Protein AF-A0A3B8VU38-F1 (afdb_monomer_lite)

Sequence (241 aa):
LAQIPDTLTFTDQTLKDQLAASGASDNADLLDDVRRIIGEGWTYTDQDLRADLLDFDSQDSVDLLDDVRSFLSDGWVFTEQDLREQIGDVDPDVLANLDDGRRIFKQARTWRFLVYLPVLILMVIIAFLGGRTWPGRVAWAAAYLTISAAAIWITFGPVYSALSGEGIDRARQEAIDSIEPNHDFANTQALIIDKAIDTGAFIIDGFAAGVATNAIIVFVIGMLILSAAIVWPRLSEYLDK

Secondary structure (DSSP, 8-state):
-PPPPS-----HHHHHHHHHHTT-TTHHHHHHHHHHHHHHT----HHHHHHHHHHHT-HHHHHHHHHHHHHHHH-----HHHHHHHHHHH-HHHHHHHHHHHHHHHHHHHTHHHHHHHHHHHHHHHHHHH-SSHHHHHHHHHHHHHHHHHHHHHIIIIIHHHHHHHHHHHHHHHHHHTS-TTSTTHHHHHHHHHHHHHHHHHHHHHHHHHHHHHHHHHHHHHHHHHHHHHHHHHHHHHH--

Structure (mmCIF, N/CA/C/O backbone):
data_AF-A0A3B8VU38-F1
#
_entry.id   AF-A0A3B8VU38-F1
#
loop_
_atom_site.group_PDB
_atom_site.id
_atom_site.type_symbol
_atom_site.label_atom_id
_atom_site.label_alt_id
_atom_site.label_comp_id
_atom_site.label_asym_id
_atom_site.label_entity_id
_atom_site.label_seq_id
_atom_site.pdbx_PDB_ins_code
_atom_site.Cartn_x
_atom_site.Cartn_y
_atom_site.Cartn_z
_atom_site.occupancy
_atom_site.B_iso_or_equiv
_atom_site.auth_seq_id
_atom_site.auth_comp_id
_atom_site.auth_asym_id
_atom_site.auth_atom_id
_atom_site.pdbx_PDB_model_num
ATOM 1 N N . LEU A 1 1 ? -2.898 10.188 -80.847 1.00 40.09 1 LEU A N 1
ATOM 2 C CA . LEU A 1 1 ? -2.657 10.000 -79.400 1.00 40.09 1 LEU A CA 1
ATOM 3 C C . LEU A 1 1 ? -2.464 8.508 -79.188 1.00 40.09 1 LEU A C 1
ATOM 5 O O . LEU A 1 1 ? -3.405 7.768 -79.438 1.00 40.09 1 LEU A O 1
ATOM 9 N N . ALA A 1 2 ? -1.236 8.065 -78.914 1.00 45.38 2 ALA A N 1
ATOM 10 C CA . ALA A 1 2 ? -0.940 6.644 -78.734 1.00 45.38 2 ALA A CA 1
ATOM 11 C C . ALA A 1 2 ? -1.531 6.157 -77.399 1.00 45.38 2 ALA A C 1
ATOM 13 O O . ALA A 1 2 ? -1.417 6.856 -76.394 1.00 45.38 2 ALA A O 1
ATOM 14 N N . GLN A 1 3 ? -2.200 5.002 -77.422 1.00 49.66 3 GLN A N 1
ATOM 15 C CA . GLN A 1 3 ? -2.758 4.334 -76.244 1.00 49.66 3 GLN A CA 1
ATOM 16 C C . GLN A 1 3 ? -1.626 3.983 -75.272 1.00 49.66 3 GLN A C 1
ATOM 18 O O . GLN A 1 3 ? -0.645 3.356 -75.671 1.00 49.66 3 GLN A O 1
ATOM 23 N N . ILE A 1 4 ? -1.760 4.405 -74.015 1.00 42.22 4 ILE A N 1
ATOM 24 C CA . ILE A 1 4 ? -0.843 4.015 -72.941 1.00 42.22 4 ILE A CA 1
ATOM 25 C C . ILE A 1 4 ? -1.160 2.549 -72.595 1.00 42.22 4 ILE A C 1
ATOM 27 O O . ILE A 1 4 ? -2.331 2.255 -72.357 1.00 42.22 4 ILE A O 1
ATOM 31 N N . PRO A 1 5 ? -0.185 1.623 -72.612 1.00 47.22 5 PRO A N 1
ATOM 32 C CA . PRO A 1 5 ? -0.436 0.217 -72.303 1.00 47.22 5 PRO A CA 1
ATOM 33 C C . PRO A 1 5 ? -0.836 0.013 -70.836 1.00 47.22 5 PRO A C 1
ATOM 35 O O . PRO A 1 5 ? -0.178 0.543 -69.944 1.00 47.22 5 PRO A O 1
ATOM 38 N N . ASP A 1 6 ? -1.842 -0.831 -70.590 1.00 53.47 6 ASP A N 1
ATOM 39 C CA . ASP A 1 6 ? -2.290 -1.212 -69.236 1.00 53.47 6 ASP A CA 1
ATOM 40 C C . ASP A 1 6 ? -1.308 -2.158 -68.518 1.00 53.47 6 ASP A C 1
ATOM 42 O O . ASP A 1 6 ? -1.458 -2.472 -67.339 1.00 53.47 6 ASP A O 1
ATOM 46 N N . THR A 1 7 ? -0.290 -2.661 -69.218 1.00 36.62 7 THR A N 1
ATOM 47 C CA . THR A 1 7 ? 0.746 -3.522 -68.642 1.00 36.62 7 THR A CA 1
ATOM 48 C C . THR A 1 7 ? 2.078 -3.231 -69.314 1.00 36.62 7 THR A C 1
ATOM 50 O O . THR A 1 7 ? 2.234 -3.409 -70.521 1.00 36.62 7 THR A O 1
ATOM 53 N N . LEU A 1 8 ? 3.045 -2.779 -68.520 1.00 48.09 8 LEU A N 1
ATOM 54 C CA . LEU A 1 8 ? 4.423 -2.577 -68.950 1.00 48.09 8 LEU A CA 1
ATOM 55 C C . LEU A 1 8 ? 5.238 -3.798 -68.526 1.00 48.09 8 LEU A C 1
ATOM 57 O O . LEU A 1 8 ? 5.469 -4.020 -67.340 1.00 48.09 8 LEU A O 1
ATOM 61 N N . THR A 1 9 ? 5.644 -4.616 -69.495 1.00 52.44 9 THR A N 1
ATOM 62 C CA . THR A 1 9 ? 6.514 -5.771 -69.250 1.00 52.44 9 THR A CA 1
ATOM 63 C C . THR A 1 9 ? 7.954 -5.355 -69.512 1.00 52.44 9 THR A C 1
ATOM 65 O O . THR A 1 9 ? 8.358 -5.166 -70.658 1.00 52.44 9 THR A O 1
ATOM 68 N N . PHE A 1 10 ? 8.727 -5.181 -68.446 1.00 51.47 10 PHE A N 1
ATOM 69 C CA . PHE A 1 10 ? 10.147 -4.869 -68.545 1.00 51.47 10 PHE A CA 1
ATOM 70 C C . PHE A 1 10 ? 10.945 -6.172 -68.595 1.00 51.47 10 PHE A C 1
ATOM 72 O O . PHE A 1 10 ? 10.871 -6.987 -67.678 1.00 51.47 10 PHE A O 1
ATOM 79 N N . THR A 1 11 ? 11.684 -6.386 -69.684 1.00 67.25 11 THR A N 1
ATOM 80 C CA . THR A 1 11 ? 12.655 -7.488 -69.773 1.00 67.25 11 THR A CA 1
ATOM 81 C C . THR A 1 11 ? 14.001 -7.046 -69.201 1.00 67.25 11 THR A C 1
ATOM 83 O O . THR A 1 11 ? 14.263 -5.845 -69.119 1.00 67.25 11 THR A O 1
ATOM 86 N N . ASP A 1 12 ? 14.866 -7.996 -68.828 1.00 63.16 12 ASP A N 1
ATOM 87 C CA . ASP A 1 12 ? 16.215 -7.688 -68.325 1.00 63.16 12 ASP A CA 1
ATOM 88 C C . ASP A 1 12 ? 16.989 -6.765 -69.274 1.00 63.16 12 ASP A C 1
ATOM 90 O O . ASP A 1 12 ? 17.571 -5.765 -68.863 1.00 63.16 12 ASP A O 1
ATOM 94 N N . GLN A 1 13 ? 16.891 -7.055 -70.571 1.00 67.12 13 GLN A N 1
ATOM 95 C CA . GLN A 1 13 ? 17.505 -6.257 -71.621 1.00 67.12 13 GLN A CA 1
ATOM 96 C C . GLN A 1 13 ? 16.960 -4.822 -71.625 1.00 67.12 13 GLN A C 1
ATOM 98 O O . GLN A 1 13 ? 17.725 -3.868 -71.663 1.00 67.12 13 GLN A O 1
ATOM 103 N N . THR A 1 14 ? 15.638 -4.658 -71.500 1.00 66.31 14 THR A N 1
ATOM 104 C CA . THR A 1 14 ? 14.990 -3.337 -71.474 1.00 66.31 14 THR A CA 1
ATOM 105 C C . THR A 1 14 ? 15.417 -2.503 -70.266 1.00 66.31 14 THR A C 1
ATOM 107 O O . THR A 1 14 ? 15.573 -1.292 -70.396 1.00 66.31 14 THR A O 1
ATOM 110 N N . LEU A 1 15 ? 15.622 -3.132 -69.105 1.00 65.38 15 LEU A N 1
ATOM 111 C CA . LEU A 1 15 ? 16.099 -2.451 -67.899 1.00 65.38 15 LEU A CA 1
ATOM 112 C C . LEU A 1 15 ? 17.564 -2.034 -68.045 1.00 65.38 15 LEU A C 1
ATOM 114 O O . LEU A 1 15 ? 17.885 -0.873 -67.808 1.00 65.38 15 LEU A O 1
ATOM 118 N N . LYS A 1 16 ? 18.438 -2.938 -68.504 1.00 68.69 16 LYS A N 1
ATOM 119 C CA . LYS A 1 16 ? 19.862 -2.641 -68.734 1.00 68.69 16 LYS A CA 1
ATOM 120 C C . LYS A 1 16 ? 20.054 -1.531 -69.770 1.00 68.69 16 LYS A C 1
ATOM 122 O O . LYS A 1 16 ? 20.825 -0.602 -69.537 1.00 68.69 16 LYS A O 1
ATOM 127 N N . ASP A 1 17 ? 19.280 -1.560 -70.851 1.00 69.56 17 ASP A N 1
ATOM 128 C CA . ASP A 1 17 ? 19.309 -0.528 -71.890 1.00 69.56 17 ASP A CA 1
ATOM 129 C C . ASP A 1 17 ? 18.809 0.835 -71.363 1.00 69.56 17 ASP A C 1
ATOM 131 O O . ASP A 1 17 ? 19.355 1.880 -71.724 1.00 69.56 17 ASP A O 1
ATOM 135 N N . GLN A 1 18 ? 17.808 0.851 -70.471 1.00 67.75 18 GLN A N 1
ATOM 136 C CA . GLN A 1 18 ? 17.316 2.083 -69.840 1.00 67.75 18 GLN A CA 1
ATOM 137 C C . GLN A 1 18 ? 18.289 2.661 -68.806 1.00 67.75 18 GLN A C 1
ATOM 139 O O . GLN A 1 18 ? 18.476 3.878 -68.783 1.00 67.75 18 GLN A O 1
ATOM 144 N N . LEU A 1 19 ? 18.939 1.820 -67.995 1.00 65.56 19 LEU A N 1
ATOM 145 C CA . LEU A 1 19 ? 19.977 2.257 -67.055 1.00 65.56 19 LEU A CA 1
ATOM 146 C C . LEU A 1 19 ? 21.209 2.812 -67.783 1.00 65.56 19 LEU A C 1
ATOM 148 O O . LEU A 1 19 ? 21.772 3.830 -67.372 1.00 65.56 19 LEU A O 1
ATOM 152 N N . ALA A 1 20 ? 21.597 2.191 -68.901 1.00 68.12 20 ALA A N 1
ATOM 153 C CA . ALA A 1 20 ? 22.654 2.709 -69.764 1.00 68.12 20 ALA A CA 1
ATOM 154 C C . ALA A 1 20 ? 22.265 4.067 -70.375 1.00 68.12 20 ALA A C 1
ATOM 156 O O . ALA A 1 20 ? 23.070 4.998 -70.385 1.00 68.12 20 ALA A O 1
ATOM 157 N N . ALA A 1 21 ? 21.012 4.219 -70.819 1.00 67.69 21 ALA A N 1
ATOM 158 C CA . ALA A 1 21 ? 20.501 5.481 -71.354 1.00 67.69 21 ALA A CA 1
ATOM 159 C C . ALA A 1 21 ? 20.406 6.604 -70.300 1.00 67.69 21 ALA A C 1
ATOM 161 O O . ALA A 1 21 ? 20.505 7.777 -70.661 1.00 67.69 21 ALA A O 1
ATOM 162 N N . SER A 1 22 ? 20.249 6.275 -69.012 1.00 66.50 22 SER A N 1
ATOM 163 C CA . SER A 1 22 ? 20.237 7.246 -67.907 1.00 66.50 22 SER A CA 1
ATOM 164 C C . SER A 1 22 ? 21.624 7.554 -67.326 1.00 66.50 22 SER A C 1
ATOM 166 O O . SER A 1 22 ? 21.711 8.277 -66.336 1.00 66.50 22 SER A O 1
ATOM 168 N N . GLY A 1 23 ? 22.703 7.011 -67.907 1.00 66.38 23 GLY A N 1
ATOM 169 C CA . GLY A 1 23 ? 24.078 7.207 -67.428 1.00 66.38 23 GLY A CA 1
ATOM 170 C C . GLY A 1 23 ? 24.408 6.460 -66.131 1.00 66.38 23 GLY A C 1
ATOM 171 O O . GLY A 1 23 ? 25.386 6.791 -65.473 1.00 66.38 23 GLY A O 1
ATOM 172 N N . ALA A 1 24 ? 23.595 5.467 -65.763 1.00 64.69 24 ALA A N 1
ATOM 173 C CA . ALA A 1 24 ? 23.744 4.646 -64.563 1.00 64.69 24 ALA A CA 1
ATOM 174 C C . ALA A 1 24 ? 24.139 3.205 -64.927 1.00 64.69 24 ALA A C 1
ATOM 176 O O . ALA A 1 24 ? 23.689 2.255 -64.289 1.00 64.69 24 ALA A O 1
ATOM 177 N N . SER A 1 25 ? 24.948 3.034 -65.979 1.00 64.62 25 SER A N 1
ATOM 178 C CA . SER A 1 25 ? 25.419 1.725 -66.455 1.00 64.62 25 SER A CA 1
ATOM 179 C C . SER A 1 25 ? 26.087 0.904 -65.355 1.00 64.62 25 SER A C 1
ATOM 181 O O . SER A 1 25 ? 25.909 -0.306 -65.315 1.00 64.62 25 SER A O 1
ATOM 183 N N . ASP A 1 26 ? 26.773 1.571 -64.429 1.00 64.94 26 ASP A N 1
ATOM 184 C CA . ASP A 1 26 ? 27.494 0.942 -63.318 1.00 64.94 26 ASP A CA 1
ATOM 185 C C . ASP A 1 26 ? 26.533 0.319 -62.284 1.00 64.94 26 ASP A C 1
ATOM 187 O O . ASP A 1 26 ? 26.903 -0.572 -61.528 1.00 64.94 26 ASP A O 1
ATOM 191 N N . ASN A 1 27 ? 25.257 0.726 -62.289 1.00 60.22 27 ASN A N 1
ATOM 192 C CA . ASN A 1 27 ? 24.218 0.148 -61.435 1.00 60.22 27 ASN A CA 1
ATOM 193 C C . ASN A 1 27 ? 23.568 -1.101 -62.058 1.00 60.22 27 ASN A C 1
ATOM 195 O O . ASN A 1 27 ? 22.717 -1.724 -61.421 1.00 60.22 27 ASN A O 1
ATOM 199 N N . ALA A 1 28 ? 23.933 -1.478 -63.290 1.00 63.84 28 ALA A N 1
ATOM 200 C CA . ALA A 1 28 ? 23.488 -2.737 -63.888 1.00 63.84 28 ALA A CA 1
ATOM 201 C C . ALA A 1 28 ? 24.032 -3.947 -63.109 1.00 63.84 28 ALA A C 1
ATOM 203 O O . ALA A 1 28 ? 23.310 -4.930 -62.941 1.00 63.84 28 ALA A O 1
ATOM 204 N N . ASP A 1 29 ? 25.242 -3.826 -62.557 1.00 66.38 29 ASP A N 1
ATOM 205 C CA . ASP A 1 29 ? 25.859 -4.847 -61.707 1.00 66.38 29 ASP A CA 1
ATOM 206 C C . ASP A 1 29 ? 25.095 -4.998 -60.380 1.00 66.38 29 ASP A C 1
ATOM 208 O O . ASP A 1 29 ? 24.814 -6.112 -59.944 1.00 66.38 29 ASP A O 1
ATOM 212 N N . LEU A 1 30 ? 24.625 -3.884 -59.799 1.00 61.81 30 LEU A N 1
ATOM 213 C CA . LEU A 1 30 ? 23.756 -3.897 -58.613 1.00 61.81 30 LEU A CA 1
ATOM 214 C C . LEU A 1 30 ? 22.400 -4.563 -58.895 1.00 61.81 30 LEU A C 1
ATOM 216 O O . LEU A 1 30 ? 21.835 -5.218 -58.022 1.00 61.81 30 LEU A O 1
ATOM 220 N N . LEU A 1 31 ? 21.862 -4.410 -60.110 1.00 65.44 31 LEU A N 1
ATOM 221 C CA . LEU A 1 31 ? 20.614 -5.058 -60.520 1.00 65.44 31 LEU A CA 1
ATOM 222 C C . LEU A 1 31 ? 20.785 -6.581 -60.636 1.00 65.44 31 LEU A C 1
ATOM 224 O O . LEU A 1 31 ? 19.888 -7.335 -60.250 1.00 65.44 31 LEU A O 1
ATOM 228 N N . ASP A 1 32 ? 21.934 -7.026 -61.146 1.00 68.25 32 ASP A N 1
ATOM 229 C CA . ASP A 1 32 ? 22.290 -8.442 -61.223 1.00 68.25 32 ASP A CA 1
ATOM 230 C C . ASP A 1 32 ? 22.577 -9.022 -59.824 1.00 68.25 32 ASP A C 1
ATOM 232 O O . ASP A 1 32 ? 22.145 -10.140 -59.538 1.00 68.25 32 ASP A O 1
ATOM 236 N N . ASP A 1 33 ? 23.171 -8.249 -58.911 1.00 66.19 33 ASP A N 1
ATOM 237 C CA . ASP A 1 33 ? 23.347 -8.634 -57.505 1.00 66.19 33 ASP A CA 1
ATOM 238 C C . ASP A 1 33 ? 22.018 -8.757 -56.759 1.00 66.19 33 ASP A C 1
ATOM 240 O O . ASP A 1 33 ? 21.762 -9.772 -56.112 1.00 66.19 33 ASP A O 1
ATOM 244 N N . VAL A 1 34 ? 21.117 -7.784 -56.900 1.00 60.75 34 VAL A N 1
ATOM 245 C CA . VAL A 1 34 ? 19.770 -7.855 -56.314 1.00 60.75 34 VAL A CA 1
ATOM 246 C C . VAL A 1 34 ? 18.994 -9.039 -56.891 1.00 60.75 34 VAL A C 1
ATOM 248 O O . VAL A 1 34 ? 18.322 -9.758 -56.153 1.00 60.75 34 VAL A O 1
ATOM 251 N N . ARG A 1 35 ? 19.106 -9.304 -58.199 1.00 64.69 35 ARG A N 1
ATOM 252 C CA . ARG A 1 35 ? 18.470 -10.473 -58.823 1.00 64.69 35 ARG A CA 1
ATOM 253 C C . ARG A 1 35 ? 19.068 -11.785 -58.325 1.00 64.69 35 ARG A C 1
ATOM 255 O O . ARG A 1 35 ? 18.313 -12.735 -58.137 1.00 64.69 35 ARG A O 1
ATOM 262 N N . ARG A 1 36 ? 20.381 -11.846 -58.109 1.00 62.16 36 ARG A N 1
ATOM 263 C CA . ARG A 1 36 ? 21.062 -13.002 -57.517 1.00 62.16 36 ARG A CA 1
ATOM 264 C C . ARG A 1 36 ? 20.555 -13.255 -56.097 1.00 62.16 36 ARG A C 1
ATOM 266 O O . ARG A 1 36 ? 20.106 -14.356 -55.813 1.00 62.16 36 ARG A O 1
ATOM 273 N N . ILE A 1 37 ? 20.482 -12.215 -55.268 1.00 59.50 37 ILE A N 1
ATOM 274 C CA . ILE A 1 37 ? 19.967 -12.274 -53.888 1.00 59.50 37 ILE A CA 1
ATOM 275 C C . ILE A 1 37 ? 18.494 -12.726 -53.849 1.00 59.50 37 ILE A C 1
ATOM 277 O O . ILE A 1 37 ? 18.117 -13.572 -53.038 1.00 59.50 37 ILE A O 1
ATOM 281 N N . ILE A 1 38 ? 17.650 -12.208 -54.750 1.00 57.72 38 ILE A N 1
ATOM 282 C CA . ILE A 1 38 ? 16.229 -12.587 -54.840 1.00 57.72 38 ILE A CA 1
ATOM 283 C C . ILE A 1 38 ? 16.055 -13.998 -55.431 1.00 57.72 38 ILE A C 1
ATOM 285 O O . ILE A 1 38 ? 15.163 -14.732 -55.010 1.00 57.72 38 ILE A O 1
ATOM 289 N N . GLY A 1 39 ? 16.887 -14.385 -56.401 1.00 58.41 39 GLY A N 1
ATOM 290 C CA . GLY A 1 39 ? 16.820 -15.676 -57.092 1.00 58.41 39 GLY A CA 1
ATOM 291 C C . GLY A 1 39 ? 17.361 -16.848 -56.274 1.00 58.41 39 GLY A C 1
ATOM 292 O O . GLY A 1 39 ? 16.865 -17.964 -56.415 1.00 58.41 39 GLY A O 1
ATOM 293 N N . GLU A 1 40 ? 18.341 -16.597 -55.407 1.00 61.84 40 GLU A N 1
ATOM 294 C CA . GLU A 1 40 ? 18.938 -17.597 -54.511 1.00 61.84 40 GLU A CA 1
ATOM 295 C C . GLU A 1 40 ? 18.165 -17.741 -53.190 1.00 61.84 40 GLU A C 1
ATOM 297 O O . GLU A 1 40 ? 18.345 -18.728 -52.482 1.00 61.84 40 GLU A O 1
ATOM 302 N N . GLY A 1 41 ? 17.250 -16.809 -52.897 1.00 50.31 41 GLY A N 1
ATOM 303 C CA . GLY A 1 41 ? 16.463 -16.796 -51.669 1.00 50.31 41 GLY A CA 1
ATOM 304 C C . GLY A 1 41 ? 17.309 -16.356 -50.479 1.00 50.31 41 GLY A C 1
ATOM 305 O O . GLY A 1 41 ? 17.907 -17.172 -49.782 1.00 50.31 41 GLY A O 1
ATOM 306 N N . TRP A 1 42 ? 17.345 -15.051 -50.218 1.00 51.34 42 TRP A N 1
ATOM 307 C CA . TRP A 1 42 ? 18.065 -14.515 -49.068 1.00 51.34 42 TRP A CA 1
ATOM 308 C C . TRP A 1 42 ? 17.379 -14.908 -47.758 1.00 51.34 42 TRP A C 1
ATOM 310 O O . TRP A 1 42 ? 16.249 -14.504 -47.482 1.00 51.34 42 TRP A O 1
ATOM 320 N N . THR A 1 43 ? 18.070 -15.721 -46.961 1.00 52.88 43 THR A N 1
ATOM 321 C CA . THR A 1 43 ? 17.647 -16.079 -45.608 1.00 52.88 43 THR A CA 1
ATOM 322 C C . THR A 1 43 ? 18.591 -15.388 -44.643 1.00 52.88 43 THR A C 1
ATOM 324 O O . THR A 1 43 ? 19.730 -15.812 -44.499 1.00 52.88 43 THR A O 1
ATOM 327 N N . TYR A 1 44 ? 18.114 -14.315 -44.022 1.00 45.72 44 TYR A N 1
ATOM 328 C CA . TYR A 1 44 ? 18.823 -13.634 -42.949 1.00 45.72 44 TYR A CA 1
ATOM 329 C C . TYR A 1 44 ? 18.437 -14.288 -41.625 1.00 45.72 44 TYR A C 1
ATOM 331 O O . TYR A 1 44 ? 17.264 -14.294 -41.238 1.00 45.72 44 TYR A O 1
ATOM 339 N N . THR A 1 45 ? 19.406 -14.927 -40.985 1.00 64.44 45 THR A N 1
ATOM 340 C CA . THR A 1 45 ? 19.207 -15.724 -39.776 1.00 64.44 45 THR A CA 1
ATOM 341 C C . THR A 1 45 ? 19.641 -14.960 -38.530 1.00 64.44 45 THR A C 1
ATOM 343 O O . THR A 1 45 ? 20.305 -13.931 -38.603 1.00 64.44 45 THR A O 1
ATOM 346 N N . ASP A 1 46 ? 19.292 -15.483 -37.352 1.00 65.88 46 ASP A N 1
ATOM 347 C CA . ASP A 1 46 ? 19.783 -14.940 -36.079 1.00 65.88 46 ASP A CA 1
ATOM 348 C C . ASP A 1 46 ? 21.315 -14.860 -36.021 1.00 65.88 46 ASP A C 1
ATOM 350 O O . ASP A 1 46 ? 21.881 -13.951 -35.425 1.00 65.88 46 ASP A O 1
ATOM 354 N N . GLN A 1 47 ? 21.989 -15.816 -36.659 1.00 72.19 47 GLN A N 1
ATOM 355 C CA . GLN A 1 47 ? 23.441 -15.858 -36.696 1.00 72.19 47 GLN A CA 1
ATOM 356 C C . GLN A 1 47 ? 24.020 -14.702 -37.519 1.00 72.19 47 GLN A C 1
ATOM 358 O O . GLN A 1 47 ? 25.051 -14.156 -37.136 1.00 72.19 47 GLN A O 1
ATOM 363 N N . ASP A 1 48 ? 23.335 -14.310 -38.595 1.00 72.69 48 ASP A N 1
ATOM 364 C CA . ASP A 1 48 ? 23.729 -13.173 -39.429 1.00 72.69 48 ASP A CA 1
ATOM 365 C C . ASP A 1 48 ? 23.498 -11.854 -38.676 1.00 72.69 48 ASP A C 1
ATOM 367 O O . ASP A 1 48 ? 24.394 -11.020 -38.619 1.00 72.69 48 ASP A O 1
ATOM 371 N N . LEU A 1 49 ? 22.366 -11.721 -37.971 1.00 70.06 49 LEU A N 1
ATOM 372 C CA . LEU A 1 49 ? 22.090 -10.563 -37.110 1.00 70.06 49 LEU A CA 1
ATOM 373 C C . LEU A 1 49 ? 23.130 -10.394 -35.997 1.00 70.06 49 LEU A C 1
ATOM 375 O O . LEU A 1 49 ? 23.600 -9.288 -35.756 1.00 70.06 49 LEU A O 1
ATOM 379 N N . ARG A 1 50 ? 23.512 -11.479 -35.316 1.00 74.62 50 ARG A N 1
ATOM 380 C CA . ARG A 1 50 ? 24.551 -11.428 -34.274 1.00 74.62 50 ARG A CA 1
ATOM 381 C C . ARG A 1 50 ? 25.916 -11.056 -34.840 1.00 74.62 50 ARG A C 1
ATOM 383 O O . ARG A 1 50 ? 26.644 -10.305 -34.201 1.00 74.62 50 ARG A O 1
ATOM 390 N N . ALA A 1 51 ? 26.272 -11.604 -36.001 1.00 73.81 51 ALA A N 1
ATOM 391 C CA . ALA A 1 51 ? 27.537 -11.295 -36.654 1.00 73.81 51 ALA A CA 1
ATOM 392 C C . ALA A 1 51 ? 27.604 -9.816 -37.054 1.00 73.81 51 ALA A C 1
ATOM 394 O O . ALA A 1 51 ? 28.617 -9.170 -36.801 1.00 73.81 51 ALA A O 1
ATOM 395 N N . ASP A 1 52 ? 26.508 -9.276 -37.586 1.00 71.06 52 ASP A N 1
ATOM 396 C CA . ASP A 1 52 ? 26.421 -7.871 -37.970 1.00 71.06 52 ASP A CA 1
ATOM 397 C C . ASP A 1 52 ? 26.437 -6.943 -36.746 1.00 71.06 52 ASP A C 1
ATOM 399 O O . ASP A 1 52 ? 27.099 -5.914 -36.777 1.00 71.06 52 ASP A O 1
ATOM 403 N N . LEU A 1 53 ? 25.779 -7.307 -35.638 1.00 71.00 53 LEU A N 1
ATOM 404 C CA . LEU A 1 53 ? 25.820 -6.521 -34.395 1.00 71.00 53 LEU A CA 1
ATOM 405 C C . LEU A 1 53 ? 27.231 -6.455 -33.788 1.00 71.00 53 LEU A C 1
ATOM 407 O O . LEU A 1 53 ? 27.647 -5.392 -33.332 1.00 71.00 53 LEU A O 1
ATOM 411 N N . LEU A 1 54 ? 27.985 -7.560 -33.839 1.00 74.69 54 LEU A N 1
ATOM 412 C CA . LEU A 1 54 ? 29.390 -7.587 -33.411 1.00 74.69 54 LEU A CA 1
ATOM 413 C C . LEU A 1 54 ? 30.300 -6.746 -34.308 1.00 74.69 54 LEU A C 1
ATOM 415 O O . LEU A 1 54 ? 31.297 -6.213 -33.826 1.00 74.69 54 LEU A O 1
ATOM 419 N N . ASP A 1 55 ? 29.995 -6.676 -35.603 1.00 70.81 55 ASP A N 1
ATOM 420 C CA . ASP A 1 55 ? 30.767 -5.897 -36.573 1.00 70.81 55 ASP A CA 1
ATOM 421 C C . ASP A 1 55 ? 30.445 -4.396 -36.488 1.00 70.81 55 ASP A C 1
ATOM 423 O O . ASP A 1 55 ? 31.326 -3.557 -36.677 1.00 70.81 55 ASP A O 1
ATOM 427 N N . PHE A 1 56 ? 29.190 -4.053 -36.181 1.00 59.12 56 PHE A N 1
ATOM 428 C CA . PHE A 1 56 ? 28.702 -2.676 -36.202 1.00 59.12 56 PHE A CA 1
ATOM 429 C C . PHE A 1 56 ? 28.985 -1.899 -34.914 1.00 59.12 56 PHE A C 1
ATOM 431 O O . PHE A 1 56 ? 29.238 -0.695 -34.981 1.00 59.12 56 PHE A O 1
ATOM 438 N N . ASP A 1 57 ? 28.929 -2.561 -33.759 1.00 64.75 57 ASP A N 1
ATOM 439 C CA . ASP A 1 57 ? 29.075 -1.898 -32.465 1.00 64.75 57 ASP A CA 1
ATOM 440 C C . ASP A 1 57 ? 29.988 -2.687 -31.516 1.00 64.75 57 ASP A C 1
ATOM 442 O O . ASP A 1 57 ? 31.186 -2.394 -31.435 1.00 64.75 57 ASP A O 1
ATOM 446 N N . SER A 1 58 ? 29.470 -3.690 -30.799 1.00 68.31 58 SER A N 1
ATOM 447 C CA . SER A 1 58 ? 30.268 -4.434 -29.819 1.00 68.31 58 SER A CA 1
ATOM 448 C C . SER A 1 58 ? 29.600 -5.729 -29.331 1.00 68.31 58 SER A C 1
ATOM 450 O O . SER A 1 58 ? 28.496 -6.093 -29.732 1.00 68.31 58 SER A O 1
ATOM 452 N N . GLN A 1 59 ? 30.289 -6.448 -28.435 1.00 72.62 59 GLN A N 1
ATOM 453 C CA . GLN A 1 59 ? 29.734 -7.601 -27.714 1.00 72.62 59 GLN A CA 1
ATOM 454 C C . GLN A 1 59 ? 28.480 -7.222 -26.903 1.00 72.62 59 GLN A C 1
ATOM 456 O O . GLN A 1 59 ? 27.561 -8.033 -26.800 1.00 72.62 59 GLN A O 1
ATOM 461 N N . ASP A 1 60 ? 28.407 -5.983 -26.410 1.00 62.34 60 ASP A N 1
ATOM 462 C CA . ASP A 1 60 ? 27.315 -5.504 -25.560 1.00 62.34 60 ASP A CA 1
ATOM 463 C C . ASP A 1 60 ? 25.970 -5.500 -26.310 1.00 62.34 60 ASP A C 1
ATOM 465 O O . ASP A 1 60 ? 24.929 -5.802 -25.730 1.00 62.34 60 ASP A O 1
ATOM 469 N N . SER A 1 61 ? 25.967 -5.241 -27.622 1.00 63.62 61 SER A N 1
ATOM 470 C CA . SER A 1 61 ? 24.746 -5.236 -28.442 1.00 63.62 61 SER A CA 1
ATOM 471 C C . SER A 1 61 ? 24.206 -6.652 -28.699 1.00 63.62 61 SER A C 1
ATOM 473 O O . SER A 1 61 ? 22.999 -6.831 -28.884 1.00 63.62 61 SER A O 1
ATOM 475 N N . VAL A 1 62 ? 25.072 -7.674 -28.677 1.00 72.12 62 VAL A N 1
ATOM 476 C CA . VAL A 1 62 ? 24.652 -9.085 -28.734 1.00 72.12 62 VAL A CA 1
ATOM 477 C C . VAL A 1 62 ? 24.083 -9.543 -27.398 1.00 72.12 62 VAL A C 1
ATOM 479 O O . VAL A 1 62 ? 23.048 -10.210 -27.389 1.00 72.12 62 VAL A O 1
ATOM 482 N N . ASP A 1 63 ? 24.712 -9.159 -26.291 1.00 68.00 63 ASP A N 1
ATOM 483 C CA . ASP A 1 63 ? 24.228 -9.492 -24.949 1.00 68.00 63 ASP A CA 1
ATOM 484 C C . ASP A 1 63 ? 22.837 -8.869 -24.715 1.00 68.00 63 ASP A C 1
ATOM 486 O O . ASP A 1 63 ? 21.909 -9.527 -24.245 1.00 68.00 63 ASP A O 1
ATOM 490 N N . LEU A 1 64 ? 22.630 -7.641 -25.191 1.00 61.81 64 LEU A N 1
ATOM 491 C CA . LEU A 1 64 ? 21.343 -6.956 -25.099 1.00 61.81 64 LEU A CA 1
ATOM 492 C C . LEU A 1 64 ? 20.269 -7.568 -26.025 1.00 61.81 64 LEU A C 1
ATOM 494 O O . LEU A 1 64 ? 19.093 -7.642 -25.659 1.00 61.81 64 LEU A O 1
ATOM 498 N N . LEU A 1 65 ? 20.650 -8.080 -27.204 1.00 69.56 65 LEU A N 1
ATOM 499 C CA . LEU A 1 65 ? 19.751 -8.880 -28.048 1.00 69.56 65 LEU A CA 1
ATOM 500 C C . LEU A 1 65 ? 19.290 -10.155 -27.322 1.00 69.56 65 LEU A C 1
ATOM 502 O O . LEU A 1 65 ? 18.121 -10.543 -27.443 1.00 69.56 65 LEU A O 1
ATOM 506 N N . ASP A 1 66 ? 20.184 -10.794 -26.568 1.00 69.75 66 ASP A N 1
ATOM 507 C CA . ASP A 1 66 ? 19.867 -11.970 -25.761 1.00 69.75 66 ASP A CA 1
ATOM 508 C C . ASP A 1 66 ? 18.933 -11.637 -24.592 1.00 69.75 66 ASP A C 1
ATOM 510 O O . ASP A 1 66 ? 17.954 -12.359 -24.378 1.00 69.75 66 ASP A O 1
ATOM 514 N N . ASP A 1 67 ? 19.128 -10.497 -23.930 1.00 61.38 67 ASP A N 1
ATOM 515 C CA . ASP A 1 67 ? 18.228 -10.007 -22.881 1.00 61.38 67 ASP A CA 1
ATOM 516 C C . ASP A 1 67 ? 16.822 -9.702 -23.414 1.00 61.38 67 ASP A C 1
ATOM 518 O O . ASP A 1 67 ? 15.814 -10.104 -22.823 1.00 61.38 67 ASP A O 1
ATOM 522 N N . VAL A 1 68 ? 16.723 -9.049 -24.577 1.00 61.50 68 VAL A N 1
ATOM 523 C CA . VAL A 1 68 ? 15.437 -8.755 -25.233 1.00 61.50 68 VAL A CA 1
ATOM 524 C C . VAL A 1 68 ? 14.737 -10.039 -25.668 1.00 61.50 68 VAL A C 1
ATOM 526 O O . VAL A 1 68 ? 13.521 -10.181 -25.508 1.00 61.50 68 VAL A O 1
ATOM 529 N N . ARG A 1 69 ? 15.483 -11.002 -26.213 1.00 65.19 69 ARG A N 1
ATOM 530 C CA . ARG A 1 69 ? 14.924 -12.300 -26.595 1.00 65.19 69 ARG A CA 1
ATOM 531 C C . ARG A 1 69 ? 14.444 -13.077 -25.379 1.00 65.19 69 ARG A C 1
ATOM 533 O O . ARG A 1 69 ? 13.355 -13.642 -25.440 1.00 65.19 69 ARG A O 1
ATOM 540 N N . SER A 1 70 ? 15.220 -13.086 -24.301 1.00 61.03 70 SER A N 1
ATOM 541 C CA . SER A 1 70 ? 14.846 -13.687 -23.020 1.00 61.03 70 SER A CA 1
ATOM 542 C C . SER A 1 70 ? 13.548 -13.066 -22.489 1.00 61.03 70 SER A C 1
ATOM 544 O O . SER A 1 70 ? 12.582 -13.777 -22.201 1.00 61.03 70 SER A O 1
ATOM 546 N N . PHE A 1 71 ? 13.458 -11.732 -22.507 1.00 57.12 71 PHE A N 1
ATOM 547 C CA . PHE A 1 71 ? 12.270 -10.974 -22.110 1.00 57.12 71 PHE A CA 1
ATOM 548 C C . PHE A 1 71 ? 11.010 -11.344 -22.914 1.00 57.12 71 PHE A C 1
ATOM 550 O O . PHE A 1 71 ? 9.928 -11.497 -22.339 1.00 57.12 71 PHE A O 1
ATOM 557 N N . LEU A 1 72 ? 11.135 -11.497 -24.237 1.00 57.56 72 LEU A N 1
ATOM 558 C CA . LEU A 1 72 ? 10.014 -11.814 -25.132 1.00 57.56 72 LEU A CA 1
ATOM 559 C C . LEU A 1 72 ? 9.644 -13.308 -25.155 1.00 57.56 72 LEU A C 1
ATOM 561 O O . LEU A 1 72 ? 8.481 -13.634 -25.391 1.00 57.56 72 LEU A O 1
ATOM 565 N N . SER A 1 73 ? 10.615 -14.203 -24.946 1.00 58.19 73 SER A N 1
ATOM 566 C CA . SER A 1 73 ? 10.446 -15.664 -24.998 1.00 58.19 73 SER A CA 1
ATOM 567 C C . SER A 1 73 ? 9.742 -16.207 -23.764 1.00 58.19 73 SER A C 1
ATOM 569 O O . SER A 1 73 ? 8.761 -16.943 -23.880 1.00 58.19 73 SER A O 1
ATOM 571 N N . ASP A 1 74 ? 10.234 -15.841 -22.582 1.00 50.47 74 ASP A N 1
ATOM 572 C CA . ASP A 1 74 ? 9.864 -16.547 -21.352 1.00 50.47 74 ASP A CA 1
ATOM 573 C C . ASP A 1 74 ? 8.734 -15.852 -20.589 1.00 50.47 74 ASP A C 1
ATOM 575 O O . ASP A 1 74 ? 8.149 -16.411 -19.657 1.00 50.47 74 ASP A O 1
ATOM 579 N N . GLY A 1 75 ? 8.367 -14.643 -21.022 1.00 50.28 75 GLY A N 1
ATOM 580 C CA . GLY A 1 75 ? 7.610 -13.730 -20.189 1.00 50.28 75 GLY A CA 1
ATOM 581 C C . GLY A 1 75 ? 8.473 -13.277 -19.012 1.00 50.28 75 GLY A C 1
ATOM 582 O O . GLY A 1 75 ? 9.238 -14.032 -18.419 1.00 50.28 75 GLY A O 1
ATOM 583 N N . TRP A 1 76 ? 8.371 -12.004 -18.659 1.00 49.72 76 TRP A N 1
ATOM 584 C CA . TRP A 1 76 ? 9.191 -11.454 -17.589 1.00 49.72 76 TRP A CA 1
ATOM 585 C C . TRP A 1 76 ? 8.787 -12.042 -16.227 1.00 49.72 76 TRP A C 1
ATOM 587 O O . TRP A 1 76 ? 7.781 -11.642 -15.631 1.00 49.72 76 TRP A O 1
ATOM 597 N N . VAL A 1 77 ? 9.565 -13.013 -15.744 1.00 53.66 77 VAL A N 1
ATOM 598 C CA . VAL A 1 77 ? 9.462 -13.563 -14.390 1.00 53.66 77 VAL A CA 1
ATOM 599 C C . VAL A 1 77 ? 10.500 -12.859 -13.533 1.00 53.66 77 VAL A C 1
ATOM 601 O O . VAL A 1 77 ? 11.621 -13.325 -13.384 1.00 53.66 77 VAL A O 1
ATOM 604 N N . PHE A 1 78 ? 10.115 -11.716 -12.976 1.00 47.53 78 PHE A N 1
ATOM 605 C CA . PHE A 1 78 ? 10.946 -11.004 -12.017 1.00 47.53 78 PHE A CA 1
ATOM 606 C C . PHE A 1 78 ? 10.948 -11.749 -10.687 1.00 47.53 78 PHE A C 1
ATOM 608 O O . PHE A 1 78 ? 9.923 -11.842 -10.000 1.00 47.53 78 PHE A O 1
ATOM 615 N N . THR A 1 79 ? 12.091 -12.323 -10.339 1.00 61.28 79 THR A N 1
ATOM 616 C CA . THR A 1 79 ? 12.268 -13.070 -9.105 1.00 61.28 79 THR A CA 1
ATOM 617 C C . THR A 1 79 ? 12.877 -12.198 -8.012 1.00 61.28 79 THR A C 1
ATOM 619 O O . THR A 1 79 ? 13.424 -11.119 -8.221 1.00 61.28 79 THR A O 1
ATOM 622 N N . GLU A 1 80 ? 12.789 -12.699 -6.786 1.00 63.22 80 GLU A N 1
ATOM 623 C CA . GLU A 1 80 ? 13.459 -12.121 -5.623 1.00 63.22 80 GLU A CA 1
ATOM 624 C C . GLU A 1 80 ? 14.975 -11.959 -5.826 1.00 63.22 80 GLU A C 1
ATOM 626 O O . GLU A 1 80 ? 15.578 -11.063 -5.240 1.00 63.22 80 GLU A O 1
ATOM 631 N N . GLN A 1 81 ? 15.589 -12.849 -6.610 1.00 68.81 81 GLN A N 1
ATOM 632 C CA . GLN A 1 81 ? 17.019 -12.810 -6.886 1.00 68.81 81 GLN A CA 1
ATOM 633 C C . GLN A 1 81 ? 17.362 -11.615 -7.780 1.00 68.81 81 GLN A C 1
ATOM 635 O O . GLN A 1 81 ? 18.273 -10.868 -7.440 1.00 68.81 81 GLN A O 1
ATOM 640 N N . ASP A 1 82 ? 16.554 -11.370 -8.811 1.00 61.97 82 ASP A N 1
ATOM 641 C CA . ASP A 1 82 ? 16.746 -10.263 -9.757 1.00 61.97 82 ASP A CA 1
ATOM 642 C C . ASP A 1 82 ? 16.588 -8.897 -9.067 1.00 61.97 82 ASP A C 1
ATOM 644 O O . ASP A 1 82 ? 17.383 -7.982 -9.277 1.00 61.97 82 ASP A O 1
ATOM 648 N N . LEU A 1 83 ? 15.614 -8.773 -8.152 1.00 63.31 83 LEU A N 1
ATOM 649 C CA . LEU A 1 83 ? 15.465 -7.582 -7.305 1.00 63.31 83 LEU A CA 1
ATOM 650 C C . LEU A 1 83 ? 16.712 -7.344 -6.437 1.00 63.31 83 LEU A C 1
ATOM 652 O O . LEU A 1 83 ? 17.135 -6.207 -6.242 1.00 63.31 83 LEU A O 1
ATOM 656 N N . ARG A 1 84 ? 17.283 -8.409 -5.866 1.00 67.25 84 ARG A N 1
ATOM 657 C CA . ARG A 1 84 ? 18.453 -8.297 -4.986 1.00 67.25 84 ARG A CA 1
ATOM 658 C C . ARG A 1 84 ? 19.705 -7.905 -5.749 1.00 67.25 84 ARG A C 1
ATOM 660 O O . ARG A 1 84 ? 20.468 -7.105 -5.225 1.00 67.25 84 ARG A O 1
ATOM 667 N N . GLU A 1 85 ? 19.902 -8.462 -6.935 1.00 67.25 85 GLU A N 1
ATOM 668 C CA . GLU A 1 85 ? 21.032 -8.139 -7.803 1.00 67.25 85 GLU A CA 1
ATOM 669 C C . GLU A 1 85 ? 20.976 -6.662 -8.212 1.00 67.25 85 GLU A C 1
ATOM 671 O O . GLU A 1 85 ? 21.901 -5.914 -7.910 1.00 67.25 85 GLU A O 1
ATOM 676 N N . GLN A 1 86 ? 19.818 -6.185 -8.685 1.00 60.56 86 GLN A N 1
ATOM 677 C CA . GLN A 1 86 ? 19.634 -4.768 -9.025 1.00 60.56 86 GLN A CA 1
ATOM 678 C C . GLN A 1 86 ? 19.824 -3.817 -7.840 1.00 60.56 86 GLN A C 1
ATOM 680 O O . GLN A 1 86 ? 20.485 -2.791 -7.973 1.00 60.56 86 GLN A O 1
ATOM 685 N N . ILE A 1 87 ? 19.246 -4.119 -6.672 1.00 65.25 87 ILE A N 1
ATOM 686 C CA . ILE A 1 87 ? 19.418 -3.253 -5.496 1.00 65.25 87 ILE A CA 1
ATOM 687 C C . ILE A 1 87 ? 20.876 -3.281 -5.022 1.00 65.25 87 ILE A C 1
ATOM 689 O O . ILE A 1 87 ? 21.387 -2.250 -4.600 1.00 65.25 87 ILE A O 1
ATOM 693 N N . GLY A 1 88 ? 21.548 -4.432 -5.093 1.00 65.94 88 GLY A N 1
ATOM 694 C CA . GLY A 1 88 ? 22.933 -4.579 -4.650 1.00 65.94 88 GLY A CA 1
ATOM 695 C C . GLY A 1 88 ? 23.959 -3.894 -5.530 1.00 65.94 88 GLY A C 1
ATOM 696 O O . GLY A 1 88 ? 24.927 -3.356 -4.994 1.00 65.94 88 GLY A O 1
ATOM 697 N N . ASP A 1 89 ? 23.720 -3.873 -6.838 1.00 66.12 89 ASP A N 1
ATOM 698 C CA . ASP A 1 89 ? 24.576 -3.173 -7.792 1.00 66.12 89 ASP A CA 1
ATOM 699 C C . ASP A 1 89 ? 24.435 -1.651 -7.681 1.00 66.12 89 ASP A C 1
ATOM 701 O O . ASP A 1 89 ? 25.406 -0.921 -7.883 1.00 66.12 89 ASP A O 1
ATOM 705 N N . VAL A 1 90 ? 23.243 -1.163 -7.316 1.00 66.38 90 VAL A N 1
ATOM 706 C CA . VAL A 1 90 ? 22.982 0.271 -7.123 1.00 66.38 90 VAL A CA 1
ATOM 707 C C . VAL A 1 90 ? 23.467 0.750 -5.755 1.00 66.38 90 VAL A C 1
ATOM 709 O O . VAL A 1 90 ? 24.177 1.753 -5.673 1.00 66.38 90 VAL A O 1
ATOM 712 N N . ASP A 1 91 ? 23.067 0.068 -4.677 1.00 71.00 91 ASP A N 1
ATOM 713 C CA . ASP A 1 91 ? 23.429 0.448 -3.313 1.00 71.00 91 ASP A CA 1
ATOM 714 C C . ASP A 1 91 ? 23.388 -0.753 -2.334 1.00 71.00 91 ASP A C 1
ATOM 716 O O . ASP A 1 91 ? 22.309 -1.200 -1.908 1.00 71.00 91 ASP A O 1
ATOM 720 N N . PRO A 1 92 ? 24.554 -1.262 -1.895 1.00 76.56 92 PRO A N 1
ATOM 721 C CA . PRO A 1 92 ? 24.624 -2.387 -0.966 1.00 76.56 92 PRO A CA 1
ATOM 722 C C . PRO A 1 92 ? 24.010 -2.082 0.413 1.00 76.56 92 PRO A C 1
ATOM 724 O O . PRO A 1 92 ? 23.564 -3.010 1.099 1.00 76.56 92 PRO A O 1
ATOM 727 N N . ASP A 1 93 ? 23.917 -0.812 0.820 1.00 76.38 93 ASP A N 1
ATOM 728 C CA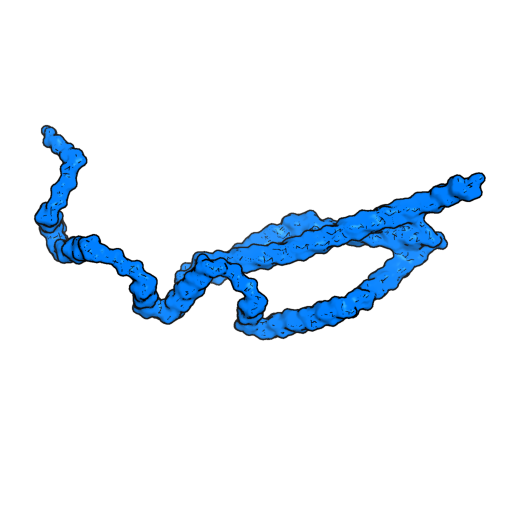 . ASP A 1 93 ? 23.302 -0.433 2.095 1.00 76.38 93 ASP A CA 1
ATOM 729 C C . ASP A 1 93 ? 21.771 -0.576 2.045 1.00 76.38 93 ASP A C 1
ATOM 731 O O . ASP A 1 93 ? 21.135 -0.928 3.047 1.00 76.38 93 ASP A O 1
ATOM 735 N N . VAL A 1 94 ? 21.144 -0.375 0.880 1.00 74.06 94 VAL A N 1
ATOM 736 C CA . VAL A 1 94 ? 19.695 -0.584 0.693 1.00 74.06 94 VAL A CA 1
ATOM 737 C C . VAL A 1 94 ? 19.344 -2.068 0.819 1.00 74.06 94 VAL A C 1
ATOM 739 O O . VAL A 1 94 ? 18.373 -2.420 1.498 1.00 74.06 94 VAL A O 1
ATOM 742 N N . LEU A 1 95 ? 20.171 -2.949 0.249 1.00 76.69 95 LEU A N 1
ATOM 743 C CA . LEU A 1 95 ? 20.059 -4.403 0.411 1.00 76.69 95 LEU A CA 1
ATOM 744 C C . LEU A 1 95 ? 20.147 -4.824 1.886 1.00 76.69 95 LEU A C 1
ATOM 746 O O . LEU A 1 95 ? 19.312 -5.596 2.368 1.00 76.69 95 LEU A O 1
ATOM 750 N N . ALA A 1 96 ? 21.133 -4.295 2.618 1.00 79.75 96 ALA A N 1
ATOM 751 C CA . ALA A 1 96 ? 21.316 -4.593 4.036 1.00 79.75 96 ALA A CA 1
ATOM 752 C C . ALA A 1 96 ? 20.104 -4.148 4.874 1.00 79.75 96 ALA A C 1
ATOM 754 O O . ALA A 1 96 ? 19.614 -4.904 5.717 1.00 79.75 96 ALA A O 1
ATOM 755 N N . ASN A 1 97 ? 19.559 -2.961 4.592 1.00 78.31 97 ASN A N 1
ATOM 756 C CA . ASN A 1 97 ? 18.350 -2.452 5.243 1.00 78.31 97 ASN A CA 1
ATOM 757 C C . ASN A 1 97 ? 17.106 -3.300 4.932 1.00 78.31 97 ASN A C 1
ATOM 759 O O . ASN A 1 97 ? 16.271 -3.518 5.815 1.00 78.31 97 ASN A O 1
ATOM 763 N N . LEU A 1 98 ? 16.974 -3.814 3.706 1.00 78.69 98 LEU A N 1
ATOM 764 C CA . LEU A 1 98 ? 15.886 -4.717 3.321 1.00 78.69 98 LEU A CA 1
ATOM 765 C C . LEU A 1 98 ? 15.954 -6.042 4.099 1.00 78.69 98 LEU A C 1
ATOM 767 O O . LEU A 1 98 ? 14.935 -6.531 4.605 1.00 78.69 98 LEU A O 1
ATOM 771 N N . ASP A 1 99 ? 17.152 -6.615 4.228 1.00 83.44 99 ASP A N 1
ATOM 772 C CA . ASP A 1 99 ? 17.378 -7.851 4.982 1.00 83.44 99 ASP A CA 1
ATOM 773 C C . ASP A 1 99 ? 17.165 -7.662 6.488 1.00 83.44 99 ASP A C 1
ATOM 775 O O . ASP A 1 99 ? 16.521 -8.496 7.143 1.00 83.44 99 ASP A O 1
ATOM 779 N N . ASP A 1 100 ? 17.598 -6.527 7.030 1.00 84.75 100 ASP A N 1
ATOM 780 C CA . ASP A 1 100 ? 17.310 -6.138 8.406 1.00 84.75 100 ASP A CA 1
ATOM 781 C C . ASP A 1 100 ? 15.816 -5.940 8.643 1.00 84.75 100 ASP A C 1
ATOM 783 O O . ASP A 1 100 ? 15.262 -6.491 9.602 1.00 84.75 100 ASP A O 1
ATOM 787 N N . GLY A 1 101 ? 15.132 -5.255 7.728 1.00 78.69 101 GLY A N 1
ATOM 788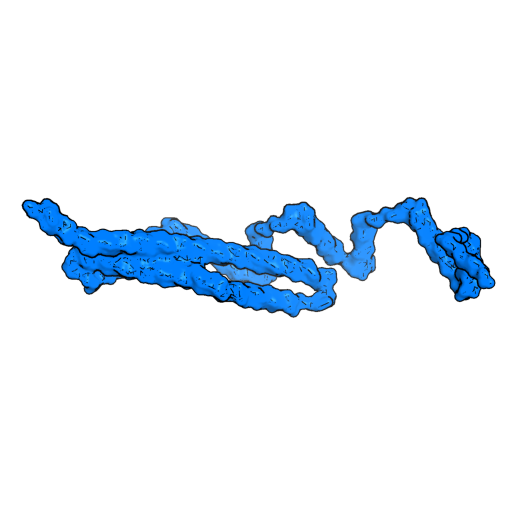 C CA . GLY A 1 101 ? 13.683 -5.099 7.740 1.00 78.69 101 GLY A CA 1
ATOM 789 C C . GLY A 1 101 ? 12.974 -6.450 7.777 1.00 78.69 101 GLY A C 1
ATOM 790 O O . GLY A 1 101 ? 12.101 -6.672 8.617 1.00 78.69 101 GLY A O 1
ATOM 791 N N . ARG A 1 102 ? 13.394 -7.411 6.948 1.00 77.94 102 ARG A N 1
ATOM 792 C CA . ARG A 1 102 ? 12.851 -8.780 6.959 1.00 77.94 102 ARG A CA 1
ATOM 793 C C . ARG A 1 102 ? 13.105 -9.524 8.253 1.00 77.94 102 ARG A C 1
ATOM 795 O O . ARG A 1 102 ? 12.212 -10.229 8.732 1.00 77.94 102 ARG A O 1
ATOM 802 N N . ARG A 1 103 ? 14.305 -9.405 8.817 1.00 82.62 103 ARG A N 1
ATOM 803 C CA . ARG A 1 103 ? 14.645 -10.001 10.112 1.00 82.62 103 ARG A CA 1
ATOM 804 C C . ARG A 1 103 ? 13.737 -9.446 11.207 1.00 82.62 103 ARG A C 1
ATOM 806 O O . ARG A 1 103 ? 13.131 -10.230 11.941 1.00 82.62 103 ARG A O 1
ATOM 813 N N . ILE A 1 104 ? 13.559 -8.127 11.243 1.00 76.50 104 ILE A N 1
ATOM 814 C CA . ILE A 1 104 ? 12.649 -7.441 12.166 1.00 76.50 104 ILE A CA 1
ATOM 815 C C . ILE A 1 104 ? 11.209 -7.907 11.938 1.00 76.50 104 ILE A C 1
ATOM 817 O O . ILE A 1 104 ? 10.523 -8.245 12.898 1.00 76.50 104 ILE A O 1
ATOM 821 N N . PHE A 1 105 ? 10.752 -8.018 10.690 1.00 74.38 105 PHE A N 1
ATOM 822 C CA . PHE A 1 105 ? 9.390 -8.451 10.369 1.00 74.38 105 PHE A CA 1
ATOM 823 C C . PHE A 1 105 ? 9.118 -9.898 10.796 1.00 74.38 105 PHE A C 1
ATOM 825 O O . PHE A 1 105 ? 8.060 -10.202 11.353 1.00 74.38 105 PHE A O 1
ATOM 832 N N . LYS A 1 106 ? 10.083 -10.806 10.592 1.00 80.12 106 LYS A N 1
ATOM 833 C CA . LYS A 1 106 ? 10.008 -12.191 11.086 1.00 80.12 106 LYS A CA 1
ATOM 834 C C . LYS A 1 106 ? 9.938 -12.226 12.611 1.00 80.12 106 LYS A C 1
ATOM 836 O O . LYS A 1 106 ? 9.142 -12.979 13.175 1.00 80.12 106 LYS A O 1
ATOM 841 N N . GLN A 1 107 ? 10.728 -11.394 13.281 1.00 77.62 107 GLN A N 1
ATOM 842 C CA . GLN A 1 107 ? 10.733 -11.311 14.737 1.00 77.62 107 GLN A CA 1
ATOM 843 C C . GLN A 1 107 ? 9.423 -10.717 15.275 1.00 77.62 107 GLN A C 1
ATOM 845 O O . GLN A 1 107 ? 8.816 -11.291 16.180 1.00 77.62 107 GLN A O 1
ATOM 850 N N . ALA A 1 108 ? 8.912 -9.659 14.646 1.00 72.00 108 ALA A N 1
ATOM 851 C CA . ALA A 1 108 ? 7.621 -9.050 14.948 1.00 72.00 108 ALA A CA 1
ATOM 852 C C . ALA A 1 108 ? 6.459 -10.031 14.734 1.00 72.00 108 ALA A C 1
ATOM 854 O O . ALA A 1 108 ? 5.542 -10.084 15.550 1.00 72.00 108 ALA A O 1
ATOM 855 N N . ARG A 1 109 ? 6.513 -10.869 13.690 1.00 72.69 109 ARG A N 1
ATOM 856 C CA . ARG A 1 109 ? 5.508 -11.916 13.448 1.00 72.69 109 ARG A CA 1
ATOM 857 C C . ARG A 1 109 ? 5.515 -12.986 14.538 1.00 72.69 109 ARG A C 1
ATOM 859 O O . ARG A 1 109 ? 4.445 -13.415 14.965 1.00 72.69 109 ARG A O 1
ATOM 866 N N . THR A 1 110 ? 6.691 -13.383 15.018 1.00 80.44 110 THR A N 1
ATOM 867 C CA . THR A 1 110 ? 6.825 -14.313 16.151 1.00 80.44 110 THR A CA 1
ATOM 868 C C . THR A 1 110 ? 6.279 -13.696 17.443 1.00 80.44 110 THR A C 1
ATOM 870 O O . THR A 1 110 ? 5.623 -14.371 18.231 1.00 80.44 110 THR A O 1
ATOM 873 N N . TRP A 1 111 ? 6.480 -12.391 17.635 1.00 78.75 111 TRP A N 1
ATOM 874 C CA . TRP A 1 111 ? 6.090 -11.653 18.837 1.00 78.75 111 TRP A CA 1
ATOM 875 C C . TRP A 1 111 ? 4.787 -10.864 18.634 1.00 78.75 111 TRP A C 1
ATOM 877 O O . TRP A 1 111 ? 4.545 -9.895 19.351 1.00 78.75 111 TRP A O 1
ATOM 887 N N . ARG A 1 112 ? 3.917 -11.264 17.685 1.00 74.44 112 ARG A N 1
ATOM 888 C CA . ARG A 1 112 ? 2.796 -10.408 17.238 1.00 74.44 112 ARG A CA 1
ATOM 889 C C . ARG A 1 112 ? 1.897 -9.951 18.382 1.00 74.44 112 ARG A C 1
ATOM 891 O O . ARG A 1 112 ? 1.377 -8.845 18.357 1.00 74.44 112 ARG A O 1
ATOM 898 N N . PHE A 1 113 ? 1.719 -10.795 19.397 1.00 76.00 113 PHE A N 1
ATOM 899 C CA . PHE A 1 113 ? 0.880 -10.490 20.554 1.00 76.00 113 PHE A CA 1
ATOM 900 C C . PHE A 1 113 ? 1.422 -9.325 21.392 1.00 76.00 113 PHE A C 1
ATOM 902 O O . PHE A 1 113 ? 0.634 -8.551 21.931 1.00 76.00 113 PHE A O 1
ATOM 909 N N . LEU A 1 114 ? 2.745 -9.148 21.453 1.00 81.75 114 LEU A N 1
ATOM 910 C CA . LEU A 1 114 ? 3.374 -8.048 22.187 1.00 81.75 114 LEU A CA 1
ATOM 911 C C . LEU A 1 114 ? 3.185 -6.697 21.494 1.00 81.75 114 LEU A C 1
ATOM 913 O O . LEU A 1 114 ? 3.123 -5.685 22.182 1.00 81.75 114 LEU A O 1
ATOM 917 N N . VAL A 1 115 ? 2.999 -6.673 20.170 1.00 77.44 115 VAL A N 1
ATOM 918 C CA . VAL A 1 115 ? 2.678 -5.441 19.426 1.00 77.44 115 VAL A CA 1
ATOM 919 C C . VAL A 1 115 ? 1.278 -4.924 19.780 1.00 77.44 115 VAL A C 1
ATOM 921 O O . VAL A 1 115 ? 1.065 -3.718 19.874 1.00 77.44 115 VAL A O 1
ATOM 924 N N . TYR A 1 116 ? 0.323 -5.820 20.051 1.00 80.12 116 TYR A N 1
ATOM 925 C CA . TYR A 1 116 ? -1.037 -5.432 20.448 1.00 80.12 116 TYR A CA 1
ATOM 926 C C . TYR A 1 116 ? -1.153 -5.019 21.919 1.00 80.12 116 TYR A C 1
ATOM 928 O O . TYR A 1 116 ? -2.112 -4.346 22.288 1.00 80.12 116 TYR A O 1
ATOM 936 N N . LEU A 1 117 ? -0.192 -5.393 22.766 1.00 85.19 117 LEU A N 1
ATOM 937 C CA . LEU A 1 117 ? -0.206 -5.103 24.199 1.00 85.19 117 LEU A CA 1
ATOM 938 C C . LEU A 1 117 ? -0.264 -3.595 24.529 1.00 85.19 117 LEU A C 1
ATOM 940 O O . LEU A 1 117 ? -1.158 -3.207 25.283 1.00 85.19 117 LEU A O 1
ATOM 944 N N . PRO A 1 118 ? 0.586 -2.713 23.964 1.00 85.75 118 PRO A N 1
ATOM 945 C CA . PRO A 1 118 ? 0.476 -1.272 24.205 1.00 85.75 118 PRO A CA 1
ATOM 946 C C . PRO A 1 118 ? -0.844 -0.684 23.686 1.00 85.75 118 PRO A C 1
ATOM 948 O O . PRO A 1 118 ? -1.441 0.159 24.355 1.00 85.75 118 PRO A O 1
ATOM 951 N N . VAL A 1 119 ? -1.350 -1.164 22.544 1.00 82.44 119 VAL A N 1
ATOM 952 C CA . VAL A 1 119 ? -2.650 -0.736 21.993 1.00 82.44 119 VAL A CA 1
ATOM 953 C C . VAL A 1 119 ? -3.795 -1.132 22.928 1.00 82.44 119 VAL A C 1
ATOM 955 O O . VAL A 1 119 ? -4.693 -0.335 23.192 1.00 82.44 119 VAL A O 1
ATOM 958 N N . LEU A 1 120 ? -3.744 -2.343 23.482 1.00 84.44 120 LEU A N 1
ATOM 959 C CA . LEU A 1 120 ? -4.727 -2.836 24.439 1.00 84.44 120 LEU A CA 1
ATOM 960 C C . LEU A 1 120 ? -4.699 -2.023 25.739 1.00 84.44 120 LEU A C 1
ATOM 962 O O . LEU A 1 120 ? -5.754 -1.645 26.242 1.00 84.44 120 LEU A O 1
ATOM 966 N N . ILE A 1 121 ? -3.510 -1.688 26.249 1.00 88.19 121 ILE A N 1
ATOM 967 C CA . ILE A 1 121 ? -3.360 -0.813 27.421 1.00 88.19 121 ILE A CA 1
ATOM 968 C C . ILE A 1 121 ? -3.975 0.565 27.145 1.00 88.19 121 ILE A C 1
ATOM 970 O O . ILE A 1 121 ? -4.746 1.063 27.965 1.00 88.19 121 ILE A O 1
ATOM 974 N N . LEU A 1 122 ? -3.700 1.157 25.978 1.00 86.00 122 LEU A N 1
ATOM 975 C CA . LEU A 1 122 ? -4.289 2.435 25.576 1.00 86.00 122 LEU A CA 1
ATOM 976 C C . LEU A 1 122 ? -5.824 2.357 25.529 1.00 86.00 122 LEU A C 1
ATOM 978 O O . LEU A 1 122 ? -6.501 3.225 26.081 1.00 86.00 122 LEU A O 1
ATOM 982 N N . MET A 1 123 ? -6.383 1.299 24.930 1.00 82.75 123 MET A N 1
ATOM 983 C CA . MET A 1 123 ? -7.834 1.094 24.896 1.00 82.75 123 MET A CA 1
ATOM 984 C C . MET A 1 123 ? -8.432 0.990 26.297 1.00 82.75 123 MET A C 1
ATOM 986 O O . MET A 1 123 ? -9.481 1.580 26.550 1.00 82.75 123 MET A O 1
ATOM 990 N N . VAL A 1 124 ? -7.773 0.278 27.214 1.00 87.06 124 VAL A N 1
ATOM 991 C CA . VAL A 1 124 ? -8.218 0.171 28.609 1.00 87.06 124 VAL A CA 1
ATOM 992 C C . VAL A 1 124 ? -8.232 1.548 29.270 1.00 87.06 124 VAL A C 1
ATOM 994 O O . VAL A 1 124 ? -9.223 1.904 29.904 1.00 87.06 124 VAL A O 1
ATOM 997 N N . ILE A 1 125 ? -7.190 2.360 29.079 1.00 88.81 125 ILE A N 1
ATOM 998 C CA . ILE A 1 125 ? -7.138 3.720 29.631 1.00 88.81 125 ILE A CA 1
ATOM 999 C C . ILE A 1 125 ? -8.317 4.554 29.115 1.00 88.81 125 ILE A C 1
ATOM 1001 O O . ILE A 1 125 ? -9.059 5.120 29.917 1.00 88.81 125 ILE A O 1
ATOM 1005 N N . ILE A 1 126 ? -8.543 4.582 27.798 1.00 84.62 126 ILE A N 1
ATOM 1006 C CA . ILE A 1 126 ? -9.627 5.361 27.171 1.00 84.62 126 ILE A CA 1
ATOM 1007 C C . ILE A 1 126 ? -11.006 4.880 27.653 1.00 84.62 126 ILE A C 1
ATOM 1009 O O . ILE A 1 126 ? -11.872 5.692 27.985 1.00 84.62 126 ILE A O 1
ATOM 1013 N N . ALA A 1 127 ? -11.200 3.564 27.754 1.00 83.44 127 ALA A N 1
ATOM 1014 C CA . ALA A 1 127 ? -12.438 2.957 28.231 1.00 83.44 127 ALA A CA 1
ATOM 1015 C C . ALA A 1 127 ? -12.781 3.396 29.661 1.00 83.44 127 ALA A C 1
ATOM 1017 O O . ALA A 1 127 ? -13.915 3.785 29.948 1.00 83.44 127 ALA A O 1
ATOM 1018 N N . PHE A 1 128 ? -11.796 3.349 30.563 1.00 86.12 128 PHE A N 1
ATOM 1019 C CA . PHE A 1 128 ? -11.971 3.732 31.964 1.00 86.12 128 PHE A CA 1
ATOM 1020 C C . PHE A 1 128 ? -12.103 5.244 32.156 1.00 86.12 128 PHE A C 1
ATOM 1022 O O . PHE A 1 128 ? -12.794 5.669 33.080 1.00 86.12 128 PHE A O 1
ATOM 1029 N N . LEU A 1 129 ? -11.490 6.047 31.284 1.00 87.44 129 LEU A N 1
ATOM 1030 C CA . LEU A 1 129 ? -11.589 7.503 31.336 1.00 87.44 129 LEU A CA 1
ATOM 1031 C C . LEU A 1 129 ? -12.997 7.993 30.964 1.00 87.44 129 LEU A C 1
ATOM 1033 O O . LEU A 1 129 ? -13.526 8.900 31.602 1.00 87.44 129 LEU A O 1
ATOM 1037 N N . GLY A 1 130 ? -13.619 7.379 29.954 1.00 77.75 130 GLY A N 1
ATOM 1038 C CA . GLY A 1 130 ? -14.946 7.779 29.483 1.00 77.75 130 GLY A CA 1
ATOM 1039 C C . GLY A 1 130 ? -16.119 7.113 30.219 1.00 77.75 130 GLY A C 1
ATOM 1040 O O . GLY A 1 130 ? -17.186 7.713 30.375 1.00 77.75 130 GLY A O 1
ATOM 1041 N N . GLY A 1 131 ? -15.966 5.862 30.666 1.00 80.12 131 GLY A N 1
ATOM 1042 C CA . GLY A 1 131 ? -17.069 5.044 31.177 1.00 80.12 131 GLY A CA 1
ATOM 1043 C C . GLY A 1 131 ? -17.117 4.912 32.701 1.00 80.12 131 GLY A C 1
ATOM 1044 O O . GLY A 1 131 ? -16.280 4.241 33.307 1.00 80.12 131 GLY A O 1
ATOM 1045 N N . ARG A 1 132 ? -18.174 5.444 33.334 1.00 81.25 132 ARG A N 1
ATOM 1046 C CA . ARG A 1 132 ? -18.447 5.215 34.771 1.00 81.25 132 ARG A CA 1
ATOM 1047 C C . ARG A 1 132 ? -19.073 3.848 35.074 1.00 81.25 132 ARG A C 1
ATOM 1049 O O . ARG A 1 132 ? -18.919 3.348 36.182 1.00 81.25 132 ARG A O 1
ATOM 1056 N N . THR A 1 133 ? -19.736 3.228 34.099 1.00 85.94 133 THR A N 1
ATOM 1057 C CA . THR A 1 133 ? -2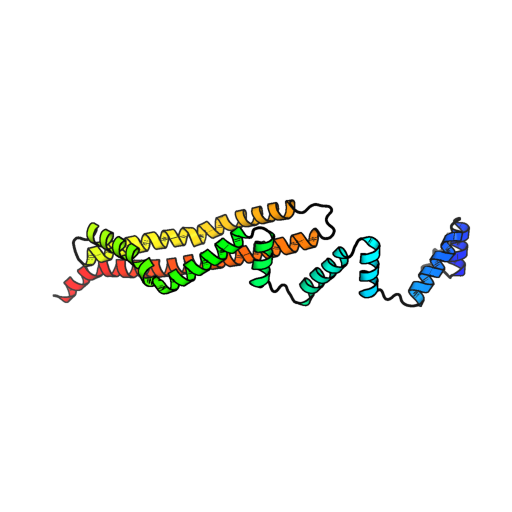0.363 1.898 34.204 1.00 85.94 133 THR A CA 1
ATOM 1058 C C . THR A 1 133 ? -19.696 0.907 33.250 1.00 85.94 133 THR A C 1
ATOM 1060 O O . THR A 1 133 ? -19.097 1.314 32.256 1.00 85.94 133 THR A O 1
ATOM 1063 N N . TRP A 1 134 ? -19.806 -0.399 33.518 1.00 81.06 134 TRP A N 1
ATOM 1064 C CA . TRP A 1 134 ? -19.243 -1.447 32.651 1.00 81.06 134 TRP A CA 1
ATOM 1065 C C . TRP A 1 134 ? -19.691 -1.347 31.178 1.00 81.06 134 TRP A C 1
ATOM 1067 O O . TRP A 1 134 ? -18.814 -1.343 30.314 1.00 81.06 134 TRP A O 1
ATOM 1077 N N . PRO A 1 135 ? -20.990 -1.157 30.859 1.00 83.44 135 PRO A N 1
ATOM 1078 C CA . PRO A 1 135 ? -21.426 -0.930 29.479 1.00 83.44 135 PRO A CA 1
ATOM 1079 C C . PRO A 1 135 ? -20.860 0.369 28.894 1.00 83.44 135 PRO A C 1
ATOM 1081 O O . PRO A 1 135 ? -20.448 0.404 27.739 1.00 83.44 135 PRO A O 1
ATOM 1084 N N . GLY A 1 136 ? -20.759 1.426 29.709 1.00 82.25 136 GLY A N 1
ATOM 1085 C CA . GLY A 1 136 ? -20.172 2.699 29.294 1.00 82.25 136 GLY A CA 1
ATOM 1086 C C . GLY A 1 136 ? -18.692 2.583 28.921 1.00 82.25 136 GLY A C 1
ATOM 1087 O O . GLY A 1 136 ? -18.266 3.176 27.937 1.00 82.25 136 GLY A O 1
ATOM 1088 N N . ARG A 1 137 ? -17.906 1.787 29.657 1.00 89.56 137 ARG A N 1
ATOM 1089 C CA . ARG A 1 137 ? -16.482 1.548 29.347 1.00 89.56 137 ARG A CA 1
ATOM 1090 C C . ARG A 1 137 ? -16.313 0.858 27.996 1.00 89.56 137 ARG A C 1
ATOM 1092 O O . ARG A 1 137 ? -15.483 1.276 27.192 1.00 89.56 137 ARG A O 1
ATOM 1099 N N . VAL A 1 138 ? -17.135 -0.160 27.733 1.00 85.88 138 VAL A N 1
ATOM 1100 C CA . VAL A 1 138 ? -17.141 -0.884 26.452 1.00 85.88 138 VAL A CA 1
ATOM 1101 C C . VAL A 1 138 ? -17.582 0.031 25.308 1.00 85.88 138 VAL A C 1
ATOM 1103 O O . VAL A 1 138 ? -16.955 0.017 24.252 1.00 85.88 138 VAL A O 1
ATOM 1106 N N . ALA A 1 139 ? -18.592 0.878 25.525 1.00 86.69 139 ALA A N 1
ATOM 1107 C CA . ALA A 1 139 ? -19.044 1.842 24.523 1.00 86.69 139 ALA A CA 1
ATOM 1108 C C . ALA A 1 139 ? -17.940 2.844 24.138 1.00 86.69 139 ALA A C 1
ATOM 1110 O O . ALA A 1 139 ? -17.741 3.099 22.954 1.00 86.69 139 ALA A O 1
ATOM 1111 N N . TRP A 1 140 ? -17.178 3.366 25.105 1.00 86.75 140 TRP A N 1
ATOM 1112 C CA . TRP A 1 140 ? -16.062 4.282 24.828 1.00 86.75 140 TRP A CA 1
ATOM 1113 C C . TRP A 1 140 ? -14.911 3.622 24.070 1.00 86.75 140 TRP A C 1
ATOM 1115 O O . TRP A 1 140 ? -14.387 4.206 23.120 1.00 86.75 140 TRP A O 1
ATOM 1125 N N . ALA A 1 141 ? -14.551 2.391 24.442 1.00 85.25 141 ALA A N 1
ATOM 1126 C CA . ALA A 1 141 ? -13.570 1.607 23.698 1.00 85.25 141 ALA A CA 1
ATOM 1127 C C . ALA A 1 141 ? -14.025 1.387 22.245 1.00 85.25 141 ALA A C 1
ATOM 1129 O O . ALA A 1 141 ? -13.285 1.668 21.302 1.00 85.25 141 ALA A O 1
ATOM 1130 N N . ALA A 1 142 ? -15.268 0.936 22.063 1.00 85.94 142 ALA A N 1
ATOM 1131 C CA . ALA A 1 142 ? -15.841 0.669 20.750 1.00 85.94 142 ALA A CA 1
ATOM 1132 C C . ALA A 1 142 ? -15.953 1.939 19.893 1.00 85.94 142 ALA A C 1
ATOM 1134 O O . ALA A 1 142 ? -15.671 1.889 18.697 1.00 85.94 142 ALA A O 1
ATOM 1135 N N . ALA A 1 143 ? -16.287 3.086 20.491 1.00 84.44 143 ALA A N 1
ATOM 1136 C CA . ALA A 1 143 ? -16.345 4.371 19.796 1.00 84.44 143 ALA A CA 1
ATOM 1137 C C . ALA A 1 143 ? -14.976 4.766 19.228 1.00 84.44 143 ALA A C 1
ATOM 1139 O O . ALA A 1 143 ? -14.864 5.081 18.045 1.00 84.44 143 ALA A O 1
ATOM 1140 N N . TYR A 1 144 ? -13.923 4.689 20.045 1.00 87.19 144 TYR A N 1
ATOM 1141 C CA . TYR A 1 144 ? -12.559 4.996 19.611 1.00 87.19 144 TYR A CA 1
ATOM 1142 C C . TYR A 1 144 ? -12.085 4.068 18.486 1.00 87.19 144 TYR A C 1
ATOM 1144 O O . TYR A 1 144 ? -11.522 4.517 17.484 1.00 87.19 144 TYR A O 1
ATOM 1152 N N . LEU A 1 145 ? -12.359 2.771 18.622 1.00 85.56 145 LEU A N 1
ATOM 1153 C CA . LEU A 1 145 ? -12.015 1.773 17.613 1.00 85.56 145 LEU A CA 1
ATOM 1154 C C . LEU A 1 145 ? -12.765 2.022 16.298 1.00 85.56 145 LEU A C 1
ATOM 1156 O O . LEU A 1 145 ? -12.172 1.950 15.229 1.00 85.56 145 LEU A O 1
ATOM 1160 N N . THR A 1 146 ? -14.040 2.396 16.373 1.00 87.75 146 THR A N 1
ATOM 1161 C CA . THR A 1 146 ? -14.854 2.721 15.196 1.00 87.75 146 THR A CA 1
ATOM 1162 C C . THR A 1 146 ? -14.321 3.964 14.480 1.00 87.75 146 THR A C 1
ATOM 1164 O O . THR A 1 146 ? -14.141 3.946 13.267 1.00 87.75 146 THR A O 1
ATOM 1167 N N . ILE A 1 147 ? -14.015 5.037 15.216 1.00 87.56 147 ILE A N 1
ATOM 1168 C CA . ILE A 1 147 ? -13.508 6.288 14.630 1.00 87.56 147 ILE A CA 1
ATOM 1169 C C . ILE A 1 147 ? -12.131 6.080 13.992 1.00 87.56 147 ILE A C 1
ATOM 1171 O O . ILE A 1 147 ? -11.894 6.531 12.874 1.00 87.56 147 ILE A O 1
ATOM 1175 N N . SER A 1 148 ? -11.227 5.379 14.676 1.00 85.69 148 SER A N 1
ATOM 1176 C CA . SER A 1 148 ? -9.891 5.099 14.138 1.00 85.69 148 SER A CA 1
ATOM 1177 C C . SER A 1 148 ? -9.950 4.188 12.910 1.00 85.69 148 SER A C 1
ATOM 1179 O O . SER A 1 148 ? -9.295 4.478 11.912 1.00 85.69 148 SER A O 1
ATOM 1181 N N . ALA A 1 149 ? -10.792 3.152 12.924 1.00 85.88 149 ALA A N 1
ATOM 1182 C CA . ALA A 1 149 ? -11.022 2.299 11.763 1.00 85.88 149 ALA A CA 1
ATOM 1183 C C . ALA A 1 149 ? -11.615 3.075 10.574 1.00 85.88 149 ALA A C 1
ATOM 1185 O O . ALA A 1 149 ? -11.170 2.889 9.444 1.00 85.88 149 ALA A O 1
ATOM 1186 N N . ALA A 1 150 ? -12.559 3.990 10.822 1.00 86.50 150 ALA A N 1
ATOM 1187 C CA . ALA A 1 150 ? -13.104 4.862 9.785 1.00 86.50 150 ALA A CA 1
ATOM 1188 C C . ALA A 1 150 ? -12.024 5.770 9.182 1.00 86.50 150 ALA A C 1
ATOM 1190 O O . ALA A 1 150 ? -11.923 5.870 7.963 1.00 86.50 150 ALA A O 1
ATOM 1191 N N . ALA A 1 151 ? -11.183 6.388 10.015 1.00 89.50 151 ALA A N 1
ATOM 1192 C CA . ALA A 1 151 ? -10.086 7.231 9.547 1.00 89.50 151 ALA A CA 1
ATOM 1193 C C . ALA A 1 151 ? -9.085 6.442 8.687 1.00 89.50 151 ALA A C 1
ATOM 1195 O O . ALA A 1 151 ? -8.726 6.889 7.603 1.00 89.50 151 ALA A O 1
ATOM 1196 N N . ILE A 1 152 ? -8.688 5.243 9.128 1.00 87.81 152 ILE A N 1
ATOM 1197 C CA . ILE A 1 152 ? -7.794 4.361 8.361 1.00 87.81 152 ILE A CA 1
ATOM 1198 C C . ILE A 1 152 ? -8.436 3.981 7.024 1.00 87.81 152 ILE A C 1
ATOM 1200 O O . ILE A 1 152 ? -7.778 4.065 5.989 1.00 87.81 152 ILE A O 1
ATOM 1204 N N . TRP A 1 153 ? -9.716 3.601 7.023 1.00 90.25 153 TRP A N 1
ATOM 1205 C CA . TRP A 1 153 ? -10.426 3.259 5.793 1.00 90.25 153 TRP A CA 1
ATOM 1206 C C . TRP A 1 153 ? -10.481 4.437 4.814 1.00 90.25 153 TRP A C 1
ATOM 1208 O O . TRP A 1 153 ? -10.224 4.242 3.633 1.00 90.25 153 TRP A O 1
ATOM 1218 N N . ILE A 1 154 ? -10.753 5.655 5.293 1.00 88.12 154 ILE A N 1
ATOM 1219 C CA . ILE A 1 154 ? -10.770 6.862 4.452 1.00 88.12 154 ILE A CA 1
ATOM 1220 C C . ILE A 1 154 ? -9.389 7.105 3.832 1.00 88.12 154 ILE A C 1
ATOM 1222 O O . ILE A 1 154 ? -9.294 7.333 2.627 1.00 88.12 154 ILE A O 1
ATOM 1226 N N . THR A 1 155 ? -8.329 7.027 4.638 1.00 87.62 155 THR A N 1
ATOM 1227 C CA . THR A 1 155 ? -6.956 7.271 4.181 1.00 87.62 155 THR A CA 1
ATOM 1228 C C . THR A 1 155 ? -6.512 6.250 3.136 1.00 87.62 155 THR A C 1
ATOM 1230 O O . THR A 1 155 ? -6.033 6.644 2.079 1.00 87.62 155 THR A O 1
ATOM 1233 N N . PHE A 1 156 ? -6.685 4.953 3.401 1.00 84.19 156 PHE A N 1
ATOM 1234 C CA . PHE A 1 156 ? -6.189 3.877 2.528 1.00 84.19 156 PHE A CA 1
ATOM 1235 C C . PHE A 1 156 ? -7.173 3.445 1.433 1.00 84.19 156 PHE A C 1
ATOM 1237 O O . PHE A 1 156 ? -6.800 2.687 0.546 1.00 84.19 156 PHE A O 1
ATOM 1244 N N . GLY A 1 157 ? -8.424 3.899 1.492 1.00 86.88 157 GLY A N 1
ATOM 1245 C CA . GLY A 1 157 ? -9.429 3.664 0.460 1.00 86.88 157 GLY A CA 1
ATOM 1246 C C . GLY A 1 157 ? -9.530 4.864 -0.482 1.00 86.88 157 GLY A C 1
ATOM 1247 O O . GLY A 1 157 ? -8.698 5.008 -1.378 1.00 86.88 157 GLY A O 1
ATOM 1248 N N . PRO A 1 158 ? -10.532 5.741 -0.295 1.00 86.81 158 PRO A N 1
ATOM 1249 C CA . PRO A 1 158 ? -10.818 6.815 -1.238 1.00 86.81 158 PRO A CA 1
ATOM 1250 C C . PRO A 1 158 ? -9.663 7.812 -1.386 1.00 86.81 158 PRO A C 1
ATOM 1252 O O . PRO A 1 158 ? -9.331 8.175 -2.511 1.00 86.81 158 PRO A O 1
ATOM 1255 N N . VAL A 1 159 ? -9.024 8.233 -0.287 1.00 87.38 159 VAL A N 1
ATOM 1256 C CA . VAL A 1 159 ? -7.952 9.245 -0.345 1.00 87.38 159 VAL A CA 1
ATOM 1257 C C . VAL A 1 159 ? -6.726 8.708 -1.077 1.00 87.38 159 VAL A C 1
ATOM 1259 O O . VAL A 1 159 ? -6.230 9.371 -1.982 1.00 87.38 159 VAL A O 1
ATOM 1262 N N . TYR A 1 160 ? -6.270 7.501 -0.736 1.00 85.31 160 TYR A N 1
ATOM 1263 C CA . TYR A 1 160 ? -5.154 6.858 -1.424 1.00 85.31 160 TYR A CA 1
ATOM 1264 C C . TYR A 1 160 ? -5.438 6.697 -2.922 1.00 85.31 160 TYR A C 1
ATOM 1266 O O . TYR A 1 160 ? -4.639 7.158 -3.729 1.00 85.31 160 TYR A O 1
ATOM 1274 N N . SER A 1 161 ? -6.606 6.160 -3.297 1.00 83.75 161 SER A N 1
ATOM 1275 C CA . SER A 1 161 ? -6.962 5.962 -4.711 1.00 83.75 161 SER A CA 1
ATOM 1276 C C . SER A 1 161 ? -7.023 7.259 -5.527 1.00 83.75 161 SER A C 1
ATOM 1278 O O . SER A 1 161 ? -6.775 7.241 -6.728 1.00 83.75 161 SER A O 1
ATOM 1280 N N . ALA A 1 162 ? -7.342 8.387 -4.885 1.00 85.44 162 ALA A N 1
ATOM 1281 C CA . ALA A 1 162 ? -7.399 9.687 -5.545 1.00 85.44 162 ALA A CA 1
ATOM 1282 C C . ALA A 1 162 ? -6.013 10.326 -5.731 1.00 85.44 162 ALA A C 1
ATOM 1284 O O . ALA A 1 162 ? -5.833 11.121 -6.646 1.00 85.44 162 ALA A O 1
ATOM 1285 N N . LEU A 1 163 ? -5.050 10.008 -4.861 1.00 84.12 163 LEU A N 1
ATOM 1286 C CA . LEU A 1 163 ? -3.723 10.632 -4.850 1.00 84.12 163 LEU A CA 1
ATOM 1287 C C . LEU A 1 163 ? -2.636 9.764 -5.499 1.00 84.12 163 LEU A C 1
ATOM 1289 O O . LEU A 1 163 ? -1.647 10.307 -5.988 1.00 84.12 163 LEU A O 1
ATOM 1293 N N . SER A 1 164 ? -2.791 8.436 -5.499 1.00 83.75 164 SER A N 1
ATOM 1294 C CA . SER A 1 164 ? -1.765 7.516 -5.999 1.00 83.75 164 SER A CA 1
ATOM 1295 C C . SER A 1 164 ? -1.547 7.651 -7.504 1.00 83.75 164 SER A C 1
ATOM 1297 O O . SER A 1 164 ? -0.397 7.662 -7.931 1.00 83.75 164 SER A O 1
ATOM 1299 N N . GLY A 1 165 ? -2.616 7.846 -8.287 1.00 83.44 165 GLY A N 1
ATOM 1300 C CA . GLY A 1 165 ? -2.534 8.000 -9.744 1.00 83.44 165 GLY A CA 1
ATOM 1301 C C . GLY A 1 165 ? -1.586 9.124 -10.166 1.00 83.44 165 GLY A C 1
ATOM 1302 O O . GLY A 1 165 ? -0.637 8.885 -10.902 1.00 83.44 165 GLY A O 1
ATOM 1303 N N . GLU A 1 166 ? -1.743 10.325 -9.599 1.00 86.12 166 GLU A N 1
ATOM 1304 C CA . GLU A 1 166 ? -0.854 11.447 -9.929 1.00 86.12 166 GLU A CA 1
ATOM 1305 C C . GLU A 1 166 ? 0.603 11.216 -9.493 1.00 86.12 166 GLU A C 1
ATOM 1307 O O . GLU A 1 166 ? 1.531 11.757 -10.094 1.00 86.12 166 GLU A O 1
ATOM 1312 N N . GLY A 1 167 ? 0.820 10.494 -8.391 1.00 83.19 167 GLY A N 1
ATOM 1313 C CA . GLY A 1 167 ? 2.163 10.165 -7.912 1.00 83.19 167 GLY A CA 1
ATOM 1314 C C . GLY A 1 167 ? 2.866 9.170 -8.834 1.00 83.19 167 GLY A C 1
ATOM 1315 O O . GLY A 1 167 ? 4.021 9.382 -9.195 1.00 83.19 167 GLY A O 1
ATOM 1316 N N . ILE A 1 168 ? 2.144 8.125 -9.243 1.00 84.94 168 ILE A N 1
ATOM 1317 C CA . ILE A 1 168 ? 2.628 7.076 -10.147 1.00 84.94 168 ILE A CA 1
ATOM 1318 C C . ILE A 1 168 ? 2.923 7.660 -11.530 1.00 84.94 168 ILE A C 1
ATOM 1320 O O . ILE A 1 168 ? 3.992 7.404 -12.078 1.00 84.94 168 ILE A O 1
ATOM 1324 N N . ASP A 1 169 ? 2.031 8.498 -12.063 1.00 87.69 169 ASP A N 1
ATOM 1325 C CA . ASP A 1 169 ? 2.214 9.116 -13.378 1.00 87.69 169 ASP A CA 1
ATOM 1326 C C . ASP A 1 169 ? 3.430 10.052 -13.406 1.00 87.69 169 ASP A C 1
ATOM 1328 O O . ASP A 1 169 ? 4.206 10.026 -14.360 1.00 87.69 169 ASP A O 1
ATOM 1332 N N . ARG A 1 170 ? 3.661 10.832 -12.338 1.00 86.69 170 ARG A N 1
ATOM 1333 C CA . ARG A 1 170 ? 4.875 11.661 -12.221 1.00 86.69 170 ARG A CA 1
ATOM 1334 C C . ARG A 1 170 ? 6.141 10.817 -12.145 1.00 86.69 170 ARG A C 1
ATOM 1336 O O . ARG A 1 170 ? 7.093 11.124 -12.851 1.00 86.69 170 ARG A O 1
ATOM 1343 N N . ALA A 1 171 ? 6.144 9.766 -11.324 1.00 80.12 171 ALA A N 1
ATOM 1344 C CA . ALA A 1 171 ? 7.291 8.869 -11.209 1.00 80.12 171 ALA A CA 1
ATOM 1345 C C . ALA A 1 171 ? 7.610 8.185 -12.550 1.00 80.12 171 ALA A C 1
ATOM 1347 O O . ALA A 1 171 ? 8.775 8.044 -12.910 1.00 80.12 171 ALA A O 1
ATOM 1348 N N . ARG A 1 172 ? 6.575 7.819 -13.318 1.00 81.62 172 ARG A N 1
ATOM 1349 C CA . ARG A 1 172 ? 6.716 7.281 -14.676 1.00 81.62 172 ARG A CA 1
ATOM 1350 C C . ARG A 1 172 ? 7.339 8.298 -15.624 1.00 81.62 172 ARG A C 1
ATOM 1352 O O . ARG A 1 172 ? 8.284 7.964 -16.329 1.00 81.62 172 ARG A O 1
ATOM 1359 N N . GLN A 1 173 ? 6.831 9.528 -15.620 1.00 85.69 173 GLN A N 1
ATOM 1360 C CA . GLN A 1 173 ? 7.333 10.602 -16.473 1.00 85.69 173 GLN A CA 1
ATOM 1361 C C . GLN A 1 173 ? 8.807 10.916 -16.175 1.00 85.69 173 GLN A C 1
ATOM 1363 O O . GLN A 1 173 ? 9.621 10.939 -17.088 1.00 85.69 173 GLN A O 1
ATOM 1368 N N . GLU A 1 174 ? 9.159 11.082 -14.899 1.00 84.06 174 GLU A N 1
ATOM 1369 C CA . GLU A 1 174 ? 10.528 11.377 -14.460 1.00 84.06 174 GLU A CA 1
ATOM 1370 C C . GLU A 1 174 ? 11.508 10.254 -14.829 1.00 84.06 174 GLU A C 1
ATOM 1372 O O . GLU A 1 174 ? 12.605 10.522 -15.317 1.00 84.06 174 GLU A O 1
ATOM 1377 N N . ALA A 1 175 ? 11.096 8.994 -14.659 1.00 75.69 175 ALA A N 1
ATOM 1378 C CA . ALA A 1 175 ? 11.919 7.848 -15.022 1.00 75.69 175 ALA A CA 1
ATOM 1379 C C . ALA A 1 175 ? 12.134 7.736 -16.543 1.00 75.69 175 ALA A C 1
ATOM 1381 O O . ALA A 1 175 ? 13.252 7.470 -16.977 1.00 75.69 175 ALA A O 1
ATOM 1382 N N . ILE A 1 176 ? 11.105 7.983 -17.362 1.00 80.56 176 ILE A N 1
ATOM 1383 C CA . ILE A 1 176 ? 11.243 7.979 -18.829 1.00 80.56 176 ILE A CA 1
ATOM 1384 C C . ILE A 1 176 ? 12.105 9.156 -19.310 1.00 80.56 176 ILE A C 1
ATOM 1386 O O . ILE A 1 176 ? 12.967 8.963 -20.163 1.00 80.56 176 ILE A O 1
ATOM 1390 N N . ASP A 1 177 ? 11.926 10.351 -18.743 1.00 81.44 177 ASP A N 1
ATOM 1391 C CA . ASP A 1 177 ? 12.684 11.553 -19.126 1.00 81.44 177 ASP A CA 1
ATOM 1392 C C . ASP A 1 177 ? 14.183 11.448 -18.778 1.00 81.44 177 ASP A C 1
ATOM 1394 O O . ASP A 1 177 ? 15.006 12.158 -19.356 1.00 81.44 177 ASP A O 1
ATOM 1398 N N . SER A 1 178 ? 14.553 10.555 -17.851 1.00 73.44 178 SER A N 1
ATOM 1399 C CA . SER A 1 178 ? 15.950 10.266 -17.496 1.00 73.44 178 SER A CA 1
ATOM 1400 C C . SER A 1 178 ? 16.676 9.314 -18.456 1.00 73.44 178 SER A C 1
ATOM 1402 O O . SER A 1 178 ? 17.887 9.134 -18.328 1.00 73.44 178 SER A O 1
ATOM 1404 N N . ILE A 1 179 ? 15.971 8.723 -19.426 1.00 72.44 179 ILE A N 1
ATOM 1405 C CA . ILE A 1 179 ? 16.571 7.874 -20.460 1.00 72.44 179 ILE A CA 1
ATOM 1406 C C . ILE A 1 179 ? 17.268 8.772 -21.490 1.00 72.44 179 ILE A C 1
ATOM 1408 O O . ILE A 1 179 ? 16.630 9.602 -22.141 1.00 72.44 179 ILE A O 1
ATOM 1412 N N . GLU A 1 180 ? 18.582 8.611 -21.667 1.00 69.81 180 GLU A N 1
ATOM 1413 C CA . GLU A 1 180 ? 19.321 9.381 -22.669 1.00 69.81 180 GLU A CA 1
ATOM 1414 C C . GLU A 1 180 ? 18.824 9.068 -24.097 1.00 69.81 180 GLU A C 1
ATOM 1416 O O . GLU A 1 180 ? 18.715 7.901 -24.480 1.00 69.81 180 GLU A O 1
ATOM 1421 N N . PRO A 1 181 ? 18.573 10.093 -24.936 1.00 59.41 181 PRO A N 1
ATOM 1422 C CA . PRO A 1 181 ? 17.941 9.924 -26.248 1.00 59.41 181 PRO A CA 1
ATOM 1423 C C . PRO A 1 181 ? 18.793 9.189 -27.296 1.00 59.41 181 PRO A C 1
ATOM 1425 O O . PRO A 1 181 ? 18.311 8.972 -28.404 1.00 59.41 181 PRO A O 1
ATOM 1428 N N . ASN A 1 182 ? 20.041 8.831 -26.980 1.00 59.66 182 ASN A N 1
ATOM 1429 C CA . ASN A 1 182 ? 20.988 8.219 -27.917 1.00 59.66 182 ASN A CA 1
ATOM 1430 C C . ASN A 1 182 ? 21.508 6.849 -27.446 1.00 59.66 182 ASN A C 1
ATOM 1432 O O . ASN A 1 182 ? 22.539 6.393 -27.926 1.00 59.66 182 ASN A O 1
ATOM 1436 N N . HIS A 1 183 ? 20.825 6.224 -26.484 1.00 61.50 183 HIS A N 1
ATOM 1437 C CA . HIS A 1 183 ? 21.122 4.864 -26.048 1.00 61.50 183 HIS A CA 1
ATOM 1438 C C . HIS A 1 183 ? 20.453 3.866 -27.004 1.00 61.50 183 HIS A C 1
ATOM 1440 O O . HIS A 1 183 ? 19.267 4.021 -27.310 1.00 61.50 183 HIS A O 1
ATOM 1446 N N . ASP A 1 184 ? 21.167 2.818 -27.425 1.00 56.44 184 ASP A N 1
ATOM 1447 C CA . ASP A 1 184 ? 20.728 1.904 -28.500 1.00 56.44 184 ASP A CA 1
ATOM 1448 C C . ASP A 1 184 ? 19.430 1.119 -28.224 1.00 56.44 184 ASP A C 1
ATOM 1450 O O . ASP A 1 184 ? 18.911 0.429 -29.100 1.00 56.44 184 ASP A O 1
ATOM 1454 N N . PHE A 1 185 ? 18.823 1.270 -27.041 1.00 63.38 185 PHE A N 1
ATOM 1455 C CA . PHE A 1 185 ? 17.609 0.554 -26.639 1.00 63.38 185 PHE A CA 1
ATOM 1456 C C . PHE A 1 185 ? 16.661 1.384 -25.761 1.00 63.38 185 PHE A C 1
ATOM 1458 O O . PHE A 1 185 ? 15.952 0.838 -24.912 1.00 63.38 185 PHE A O 1
ATOM 1465 N N . ALA A 1 186 ? 16.594 2.702 -25.983 1.00 64.88 186 ALA A N 1
ATOM 1466 C CA . ALA A 1 186 ? 15.747 3.617 -25.205 1.00 64.88 186 ALA A CA 1
ATOM 1467 C C . ALA A 1 186 ? 14.268 3.169 -25.107 1.00 64.88 186 ALA A C 1
ATOM 1469 O O . ALA A 1 186 ? 13.653 3.245 -24.043 1.00 64.88 186 ALA A O 1
ATOM 1470 N N . ASN A 1 187 ? 13.704 2.622 -26.192 1.00 68.69 187 ASN A N 1
AT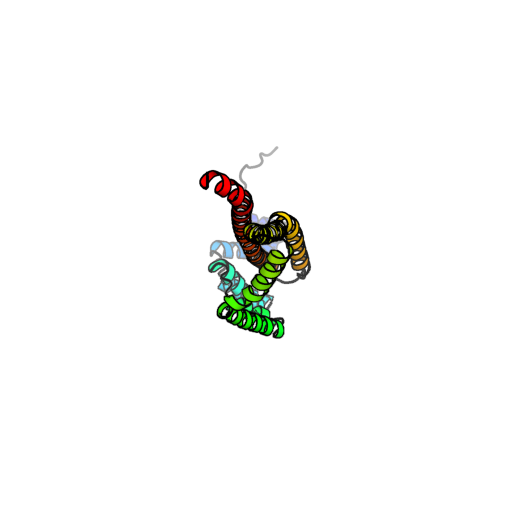OM 1471 C CA . ASN A 1 187 ? 12.321 2.125 -26.212 1.00 68.69 187 ASN A CA 1
ATOM 1472 C C . ASN A 1 187 ? 12.114 0.886 -25.323 1.00 68.69 187 ASN A C 1
ATOM 1474 O O . ASN A 1 187 ? 11.066 0.738 -24.695 1.00 68.69 187 ASN A O 1
ATOM 1478 N N . THR A 1 188 ? 13.106 -0.002 -25.257 1.00 64.62 188 THR A N 1
ATOM 1479 C CA . THR A 1 188 ? 13.055 -1.205 -24.415 1.00 64.62 188 THR A CA 1
ATOM 1480 C C . THR A 1 188 ? 13.202 -0.829 -22.945 1.00 64.62 188 THR A C 1
ATOM 1482 O O . THR A 1 188 ? 12.444 -1.311 -22.105 1.00 64.62 188 THR A O 1
ATOM 1485 N N . GLN A 1 189 ? 14.123 0.084 -22.633 1.00 65.44 189 GLN A N 1
ATOM 1486 C CA . GLN A 1 189 ? 14.317 0.587 -21.275 1.00 65.44 189 GLN A CA 1
ATOM 1487 C C . GLN A 1 189 ? 13.050 1.268 -20.739 1.00 65.44 189 GLN A C 1
ATOM 1489 O O . GLN A 1 189 ? 12.649 1.009 -19.604 1.00 65.44 189 GLN A O 1
ATOM 1494 N N . ALA A 1 190 ? 12.364 2.056 -21.575 1.00 69.38 190 ALA A N 1
ATOM 1495 C CA . ALA A 1 190 ? 11.086 2.664 -21.219 1.00 69.38 190 ALA A CA 1
ATOM 1496 C C . ALA A 1 190 ? 10.022 1.611 -20.866 1.00 69.38 190 ALA A C 1
ATOM 1498 O O . ALA A 1 190 ? 9.327 1.766 -19.866 1.00 69.38 190 ALA A O 1
ATOM 1499 N N . LEU A 1 191 ? 9.931 0.512 -21.624 1.00 71.88 191 LEU A N 1
ATOM 1500 C CA . LEU A 1 191 ? 8.983 -0.576 -21.350 1.00 71.88 191 LEU A CA 1
ATOM 1501 C C . LEU A 1 191 ? 9.292 -1.313 -20.035 1.00 71.88 191 LEU A C 1
ATOM 1503 O O . LEU A 1 191 ? 8.377 -1.688 -19.302 1.00 71.88 191 LEU A O 1
ATOM 1507 N N . ILE A 1 192 ? 10.573 -1.523 -19.721 1.00 67.50 192 ILE A N 1
ATOM 1508 C CA . ILE A 1 192 ? 10.996 -2.165 -18.467 1.00 67.50 192 ILE A CA 1
ATOM 1509 C C . ILE A 1 192 ? 10.655 -1.270 -17.270 1.00 67.50 192 ILE A C 1
ATOM 1511 O O . ILE A 1 192 ? 10.102 -1.754 -16.281 1.00 67.50 192 ILE A O 1
ATOM 1515 N N . ILE A 1 193 ? 10.924 0.034 -17.373 1.00 72.19 193 ILE A N 1
ATOM 1516 C CA . ILE A 1 193 ? 10.565 1.031 -16.355 1.00 72.19 193 ILE A CA 1
ATOM 1517 C C . ILE A 1 193 ? 9.046 1.074 -16.156 1.00 72.19 193 ILE A C 1
ATOM 1519 O O . ILE A 1 193 ? 8.570 1.013 -15.022 1.00 72.19 193 ILE A O 1
ATOM 1523 N N . ASP A 1 194 ? 8.285 1.104 -17.250 1.00 74.69 194 ASP A N 1
ATOM 1524 C CA . ASP A 1 194 ? 6.822 1.082 -17.249 1.00 74.69 194 ASP A CA 1
ATOM 1525 C C . ASP A 1 194 ? 6.285 -0.138 -16.481 1.00 74.69 194 ASP A C 1
ATOM 1527 O O . ASP A 1 194 ? 5.465 -0.012 -15.566 1.00 74.69 194 ASP A O 1
ATOM 1531 N N . LYS A 1 195 ? 6.848 -1.319 -16.765 1.00 75.56 195 LYS A N 1
ATOM 1532 C CA . LYS A 1 195 ? 6.487 -2.577 -16.109 1.00 75.56 195 LYS A CA 1
ATOM 1533 C C . LYS A 1 195 ? 6.888 -2.630 -14.634 1.00 75.56 195 LYS A C 1
ATOM 1535 O O . LYS A 1 195 ? 6.139 -3.177 -13.814 1.00 75.56 195 LYS A O 1
ATOM 1540 N N . ALA A 1 196 ? 8.058 -2.102 -14.285 1.00 69.00 196 ALA A N 1
ATOM 1541 C CA . ALA A 1 196 ? 8.541 -2.049 -12.909 1.00 69.00 196 ALA A CA 1
ATOM 1542 C C . ALA A 1 196 ? 7.647 -1.144 -12.048 1.00 69.00 196 ALA A C 1
ATOM 1544 O O . ALA A 1 196 ? 7.238 -1.542 -10.953 1.00 69.00 196 ALA A O 1
ATOM 1545 N N . ILE A 1 197 ? 7.270 0.025 -12.575 1.00 76.81 197 ILE A N 1
ATOM 1546 C CA . ILE A 1 197 ? 6.356 0.964 -11.918 1.00 76.81 197 ILE A CA 1
ATOM 1547 C C . ILE A 1 197 ? 4.969 0.344 -11.754 1.00 76.81 197 ILE A C 1
ATOM 1549 O O . ILE A 1 197 ? 4.422 0.389 -10.654 1.00 76.81 197 ILE A O 1
ATOM 1553 N N . ASP A 1 198 ? 4.430 -0.309 -12.785 1.00 77.94 198 ASP A N 1
ATOM 1554 C CA . ASP A 1 198 ? 3.137 -1.002 -12.704 1.00 77.94 198 ASP A CA 1
ATOM 1555 C C . ASP A 1 198 ? 3.137 -2.118 -11.655 1.00 77.94 198 ASP A C 1
ATOM 1557 O O . ASP A 1 198 ? 2.177 -2.287 -10.901 1.00 77.94 198 ASP A O 1
ATOM 1561 N N . THR A 1 199 ? 4.227 -2.881 -11.577 1.00 73.50 199 THR A N 1
ATOM 1562 C CA . THR A 1 199 ? 4.369 -3.958 -10.591 1.00 73.50 199 THR A CA 1
ATOM 1563 C C . THR A 1 199 ? 4.443 -3.389 -9.174 1.00 73.50 199 THR A C 1
ATOM 1565 O O . THR A 1 199 ? 3.769 -3.888 -8.270 1.00 73.50 199 THR A O 1
ATOM 1568 N N . GLY A 1 200 ? 5.206 -2.311 -8.977 1.00 70.38 200 GLY A N 1
ATOM 1569 C CA . GLY A 1 200 ? 5.268 -1.588 -7.708 1.00 70.38 200 GLY A CA 1
ATOM 1570 C C . GLY A 1 200 ? 3.909 -1.016 -7.301 1.00 70.38 200 GLY A C 1
ATOM 1571 O O . GLY A 1 200 ? 3.456 -1.248 -6.179 1.00 70.38 200 GLY A O 1
ATOM 1572 N N . ALA A 1 201 ? 3.224 -0.343 -8.228 1.00 78.62 201 ALA A N 1
ATOM 1573 C CA . ALA A 1 201 ? 1.882 0.193 -8.030 1.00 78.62 201 ALA A CA 1
ATOM 1574 C C . ALA A 1 201 ? 0.897 -0.910 -7.629 1.00 78.62 201 ALA A C 1
ATOM 1576 O O . ALA A 1 201 ? 0.216 -0.780 -6.617 1.00 78.62 201 ALA A O 1
ATOM 1577 N N . PHE A 1 202 ? 0.901 -2.049 -8.327 1.00 75.19 202 PHE A N 1
ATOM 1578 C CA . PHE A 1 202 ? 0.049 -3.191 -7.997 1.00 75.19 202 PHE A CA 1
ATOM 1579 C C . PHE A 1 202 ? 0.283 -3.724 -6.573 1.00 75.19 202 PHE A C 1
ATOM 1581 O O . PHE A 1 202 ? -0.674 -4.034 -5.857 1.00 75.19 202 PHE A O 1
ATOM 1588 N N . ILE A 1 203 ? 1.543 -3.817 -6.130 1.00 76.75 203 ILE A N 1
ATOM 1589 C CA . ILE A 1 203 ? 1.883 -4.269 -4.772 1.00 76.75 203 ILE A CA 1
ATOM 1590 C C . ILE A 1 203 ? 1.361 -3.280 -3.721 1.00 76.75 203 ILE A C 1
ATOM 1592 O O . ILE A 1 203 ? 0.746 -3.696 -2.732 1.00 76.75 203 ILE A O 1
ATOM 1596 N N . ILE A 1 204 ? 1.598 -1.980 -3.920 1.00 75.31 204 ILE A N 1
ATOM 1597 C CA . ILE A 1 204 ? 1.193 -0.934 -2.970 1.00 75.31 204 ILE A CA 1
ATOM 1598 C C . ILE A 1 204 ? -0.335 -0.805 -2.940 1.00 75.31 204 ILE A C 1
ATOM 1600 O O . ILE A 1 204 ? -0.918 -0.741 -1.856 1.00 75.31 204 ILE A O 1
ATOM 1604 N N . ASP A 1 205 ? -0.997 -0.871 -4.094 1.00 83.12 205 ASP A N 1
ATOM 1605 C CA . ASP A 1 205 ? -2.455 -0.860 -4.209 1.00 83.12 205 ASP A CA 1
ATOM 1606 C C . ASP A 1 205 ? -3.078 -2.077 -3.519 1.00 83.12 205 ASP A C 1
ATOM 1608 O O . ASP A 1 205 ? -4.040 -1.941 -2.760 1.00 83.12 205 ASP A O 1
ATOM 1612 N N . GLY A 1 206 ? -2.496 -3.268 -3.700 1.00 76.00 206 GLY A N 1
ATOM 1613 C CA . GLY A 1 206 ? -2.919 -4.484 -3.004 1.00 76.00 206 GLY A CA 1
ATOM 1614 C C . GLY A 1 206 ? -2.783 -4.368 -1.483 1.00 76.00 206 GLY A C 1
ATOM 1615 O O . GLY A 1 206 ? -3.676 -4.786 -0.737 1.00 76.00 206 GLY A O 1
ATOM 1616 N N . PHE A 1 207 ? -1.701 -3.748 -1.003 1.00 80.31 207 PHE A N 1
ATOM 1617 C CA . PHE A 1 207 ? -1.520 -3.453 0.416 1.00 80.31 207 PHE A CA 1
ATOM 1618 C C . PHE A 1 207 ? -2.562 -2.452 0.929 1.00 80.31 207 PHE A C 1
ATOM 1620 O O . PHE A 1 207 ? -3.225 -2.730 1.932 1.00 80.31 207 PHE A O 1
ATOM 1627 N N . ALA A 1 208 ? -2.747 -1.321 0.243 1.00 80.50 208 ALA A N 1
ATOM 1628 C CA . ALA A 1 208 ? -3.712 -0.291 0.619 1.00 80.50 208 ALA A CA 1
ATOM 1629 C C . ALA A 1 208 ? -5.142 -0.854 0.660 1.00 80.50 208 ALA A C 1
ATOM 1631 O O . ALA A 1 208 ? -5.848 -0.690 1.659 1.00 80.50 208 ALA A O 1
ATOM 1632 N N . ALA A 1 209 ? -5.530 -1.627 -0.357 1.00 82.06 209 ALA A N 1
ATOM 1633 C CA . ALA A 1 209 ? -6.809 -2.326 -0.409 1.00 82.06 209 ALA A CA 1
ATOM 1634 C C . ALA A 1 209 ? -6.963 -3.341 0.737 1.00 82.06 209 ALA A C 1
ATOM 1636 O O . ALA A 1 209 ? -8.029 -3.432 1.355 1.00 82.06 209 ALA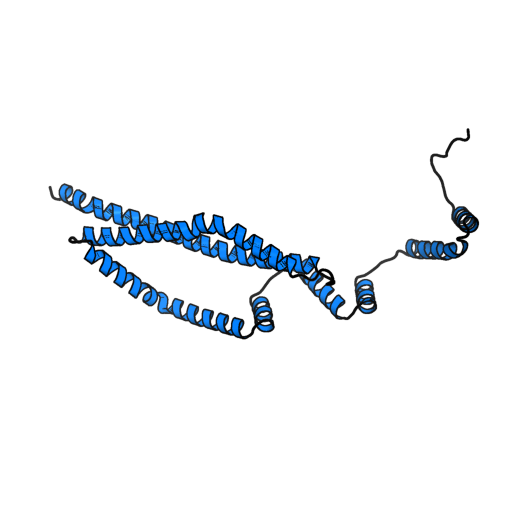 A O 1
ATOM 1637 N N . GLY A 1 210 ? -5.901 -4.077 1.073 1.00 77.06 210 GLY A N 1
ATOM 1638 C CA . GLY A 1 210 ? -5.882 -4.998 2.208 1.00 77.06 210 GLY A CA 1
ATOM 1639 C C . GLY A 1 210 ? -6.064 -4.287 3.553 1.00 77.06 210 GLY A C 1
ATOM 1640 O O . GLY A 1 210 ? -6.850 -4.733 4.394 1.00 77.06 210 GLY A O 1
ATOM 1641 N N . VAL A 1 211 ? -5.387 -3.155 3.760 1.00 84.44 211 VAL A N 1
ATOM 1642 C CA . VAL A 1 211 ? -5.535 -2.321 4.963 1.00 84.44 211 VAL A CA 1
ATOM 1643 C C . VAL A 1 211 ? -6.950 -1.756 5.053 1.00 84.44 211 VAL A C 1
ATOM 1645 O O . VAL A 1 211 ? -7.594 -1.905 6.093 1.00 84.44 211 VAL A O 1
ATOM 1648 N N . ALA A 1 212 ? -7.472 -1.185 3.966 1.00 80.00 212 ALA A N 1
ATOM 1649 C CA . ALA A 1 212 ? -8.830 -0.655 3.910 1.00 80.00 212 ALA A CA 1
ATOM 1650 C C . ALA A 1 212 ? -9.879 -1.748 4.194 1.00 80.00 212 ALA A C 1
ATOM 1652 O O . ALA A 1 212 ? -10.793 -1.543 4.993 1.00 80.00 212 ALA A O 1
ATOM 1653 N N . THR A 1 213 ? -9.719 -2.943 3.621 1.00 82.12 213 THR A N 1
ATOM 1654 C CA . THR A 1 213 ? -10.631 -4.078 3.849 1.00 82.12 213 THR A CA 1
ATOM 1655 C C . THR A 1 213 ? -10.628 -4.529 5.312 1.00 82.12 213 THR A C 1
ATOM 1657 O O . THR A 1 213 ? -11.678 -4.773 5.905 1.00 82.12 213 THR A O 1
ATOM 1660 N N . ASN A 1 214 ? -9.462 -4.602 5.950 1.00 81.94 214 ASN A N 1
ATOM 1661 C CA . ASN A 1 214 ? -9.407 -4.931 7.374 1.00 81.94 214 ASN A CA 1
ATOM 1662 C C . ASN A 1 214 ? -10.002 -3.810 8.237 1.00 81.94 214 ASN A C 1
ATOM 1664 O O . ASN A 1 214 ? -10.721 -4.087 9.198 1.00 81.94 214 ASN A O 1
ATOM 1668 N N . ALA A 1 215 ? -9.764 -2.548 7.877 1.00 83.38 215 ALA A N 1
ATOM 1669 C CA . ALA A 1 215 ? -10.324 -1.402 8.579 1.00 83.38 215 ALA A CA 1
ATOM 1670 C C . ALA A 1 215 ? -11.859 -1.388 8.526 1.00 83.38 215 ALA A C 1
ATOM 1672 O O . ALA A 1 215 ? -12.490 -1.156 9.555 1.00 83.38 215 ALA A O 1
ATOM 1673 N N . ILE A 1 216 ? -12.482 -1.718 7.387 1.00 84.81 216 ILE A N 1
ATOM 1674 C CA . ILE A 1 216 ? -13.950 -1.758 7.302 1.00 84.81 216 ILE A CA 1
ATOM 1675 C C . ILE A 1 216 ? -14.550 -2.894 8.142 1.00 84.81 216 ILE A C 1
ATOM 1677 O O . ILE A 1 216 ? -15.577 -2.701 8.790 1.00 84.81 216 ILE A O 1
ATOM 1681 N N . ILE A 1 217 ? -13.886 -4.054 8.218 1.00 84.00 217 ILE A N 1
ATOM 1682 C CA . ILE A 1 217 ? -14.310 -5.155 9.099 1.00 84.00 217 ILE A CA 1
ATOM 1683 C C . ILE A 1 217 ? -14.262 -4.704 10.564 1.00 84.00 217 ILE A C 1
ATOM 1685 O O . ILE A 1 217 ? -15.230 -4.879 11.305 1.00 84.00 217 ILE A O 1
ATOM 1689 N N . VAL A 1 218 ? -13.156 -4.079 10.976 1.00 85.62 218 VAL A N 1
ATOM 1690 C CA . VAL A 1 218 ? -12.978 -3.551 12.337 1.00 85.62 218 VAL A CA 1
ATOM 1691 C C . VAL A 1 218 ? -14.004 -2.455 12.643 1.00 85.62 218 VAL A C 1
ATOM 1693 O O . VAL A 1 218 ? -14.567 -2.443 13.736 1.00 85.62 218 VAL A O 1
ATOM 1696 N N . PHE A 1 219 ? -14.317 -1.591 11.676 1.00 85.12 219 PHE A N 1
ATOM 1697 C CA . PHE A 1 219 ? -15.360 -0.571 11.790 1.00 85.12 219 PHE A CA 1
ATOM 1698 C C . PHE A 1 219 ? -16.743 -1.187 12.041 1.00 85.12 219 PHE A C 1
ATOM 1700 O O . PHE A 1 219 ? -17.437 -0.781 12.973 1.00 85.12 219 PHE A O 1
ATOM 1707 N N . VAL A 1 220 ? -17.133 -2.201 11.260 1.00 88.75 220 VAL A N 1
ATOM 1708 C CA . VAL A 1 220 ? -18.423 -2.892 11.423 1.00 88.75 220 VAL A CA 1
ATOM 1709 C C . VAL A 1 220 ? -18.505 -3.586 12.783 1.00 88.75 220 VAL A C 1
ATOM 1711 O O . VAL A 1 220 ? -19.503 -3.439 13.487 1.00 88.75 220 VAL A O 1
ATOM 1714 N N . ILE A 1 221 ? -17.447 -4.292 13.196 1.00 86.06 221 ILE A N 1
ATOM 1715 C CA . ILE A 1 221 ? -17.382 -4.930 14.520 1.00 86.06 221 ILE A CA 1
ATOM 1716 C C . ILE A 1 221 ? -17.496 -3.876 15.630 1.00 86.06 221 ILE A C 1
ATOM 1718 O O . ILE A 1 221 ? -18.280 -4.051 16.563 1.00 86.06 221 ILE A O 1
ATOM 1722 N N . GLY A 1 222 ? -16.765 -2.764 15.514 1.00 84.94 222 GLY A N 1
ATOM 1723 C CA . GLY A 1 222 ? -16.829 -1.643 16.450 1.00 84.94 222 GLY A CA 1
ATOM 1724 C C . GLY A 1 222 ? -18.241 -1.074 16.584 1.00 84.94 222 GLY A C 1
ATOM 1725 O O . GLY A 1 222 ? -18.744 -0.934 17.699 1.00 84.94 222 GLY A O 1
ATOM 1726 N N . MET A 1 223 ? -18.923 -0.843 15.461 1.00 88.38 223 MET A N 1
ATOM 1727 C CA . MET A 1 223 ? -20.309 -0.366 15.431 1.00 88.38 223 MET A CA 1
ATOM 1728 C C . MET A 1 223 ? -21.294 -1.346 16.073 1.00 88.38 223 MET A C 1
ATOM 1730 O O . MET A 1 223 ? -22.189 -0.920 16.809 1.00 88.38 223 MET A O 1
ATOM 1734 N N . LEU A 1 224 ? -21.137 -2.651 15.833 1.00 89.81 224 LEU A N 1
ATOM 1735 C CA . LEU A 1 224 ? -21.979 -3.682 16.445 1.00 89.81 224 LEU A CA 1
ATOM 1736 C C . LEU A 1 224 ? -21.800 -3.713 17.967 1.00 89.81 224 LEU A C 1
ATOM 1738 O O . LEU A 1 224 ? -22.790 -3.706 18.701 1.00 89.81 224 LEU A O 1
ATOM 1742 N N . ILE A 1 225 ? -20.552 -3.681 18.448 1.00 87.50 225 ILE A N 1
ATOM 1743 C CA . ILE A 1 225 ? -20.240 -3.646 19.884 1.00 87.50 225 ILE A CA 1
ATOM 1744 C C . ILE A 1 225 ? -20.787 -2.367 20.522 1.00 87.50 225 ILE A C 1
ATOM 1746 O O . ILE A 1 225 ? -21.391 -2.423 21.592 1.00 87.50 225 ILE A O 1
ATOM 1750 N N . LEU A 1 226 ? -20.616 -1.219 19.864 1.00 88.00 226 LEU A N 1
ATOM 1751 C CA . LEU A 1 226 ? -21.119 0.064 20.346 1.00 88.00 226 LEU A CA 1
ATOM 1752 C C . LEU A 1 226 ? -22.650 0.061 20.451 1.00 88.00 226 LEU A C 1
ATOM 1754 O O . LEU A 1 226 ? -23.204 0.468 21.473 1.00 88.00 226 LEU A O 1
ATOM 1758 N N . SER A 1 227 ? -23.332 -0.464 19.432 1.00 87.31 227 SER A N 1
ATOM 1759 C CA . SER A 1 227 ? -24.792 -0.598 19.419 1.00 87.31 227 SER A CA 1
ATOM 1760 C C . SER A 1 227 ? -25.276 -1.507 20.551 1.00 87.31 227 SER A C 1
ATOM 1762 O O . SER A 1 227 ? -26.172 -1.129 21.307 1.00 87.31 227 SER A O 1
ATOM 1764 N N . ALA A 1 228 ? -24.639 -2.668 20.734 1.00 86.88 228 ALA A N 1
ATOM 1765 C CA . ALA A 1 228 ? -24.950 -3.586 21.825 1.00 86.88 228 ALA A CA 1
ATOM 1766 C C . ALA A 1 228 ? -24.725 -2.936 23.201 1.00 86.88 228 ALA A C 1
ATOM 1768 O O . ALA A 1 228 ? -25.594 -3.025 24.065 1.00 86.88 228 ALA A O 1
ATOM 1769 N N . ALA A 1 229 ? -23.616 -2.217 23.394 1.00 85.00 229 ALA A N 1
ATOM 1770 C CA . ALA A 1 229 ? -23.297 -1.555 24.658 1.00 85.00 229 ALA A CA 1
ATOM 1771 C C . ALA A 1 229 ? -24.315 -0.466 25.047 1.00 85.00 229 ALA A C 1
ATOM 1773 O O . ALA A 1 229 ? -24.569 -0.258 26.234 1.00 85.00 229 ALA A O 1
ATOM 1774 N N . ILE A 1 230 ? -24.921 0.207 24.064 1.00 85.12 230 ILE A N 1
ATOM 1775 C CA . ILE A 1 230 ? -25.946 1.240 24.285 1.00 85.12 230 ILE A CA 1
ATOM 1776 C C . ILE A 1 230 ? -27.334 0.627 24.520 1.00 85.12 230 ILE A C 1
ATOM 1778 O O . ILE A 1 230 ? -28.112 1.147 25.322 1.00 85.12 230 ILE A O 1
ATOM 1782 N N . VAL A 1 231 ? -27.673 -0.452 23.810 1.00 86.12 231 VAL A N 1
ATOM 1783 C CA . VAL A 1 231 ? -29.007 -1.077 23.864 1.00 86.12 231 VAL A CA 1
ATOM 1784 C C . VAL A 1 231 ? -29.156 -2.008 25.070 1.00 86.12 231 VAL A C 1
ATOM 1786 O O . VAL A 1 231 ? -30.225 -2.047 25.678 1.00 86.12 231 VAL A O 1
ATOM 1789 N N . TRP A 1 232 ? -28.090 -2.710 25.459 1.00 82.00 232 TRP A N 1
ATOM 1790 C CA . TRP A 1 232 ? -28.102 -3.713 26.528 1.00 82.00 232 TRP A CA 1
ATOM 1791 C C . TRP A 1 232 ? -28.675 -3.223 27.869 1.00 82.00 232 TRP A C 1
ATOM 1793 O O . TRP A 1 232 ? -29.550 -3.906 28.398 1.00 82.00 232 TRP A O 1
ATOM 1803 N N . PRO A 1 233 ? -28.297 -2.039 28.400 1.00 81.12 233 PRO A N 1
ATOM 1804 C CA . PRO A 1 233 ? -28.838 -1.547 29.669 1.00 81.12 233 PRO A CA 1
ATOM 1805 C C . PRO A 1 233 ? -30.355 -1.330 29.636 1.00 81.12 233 PRO A C 1
ATOM 1807 O O . PRO A 1 233 ? -31.029 -1.516 30.642 1.00 81.12 233 PRO A O 1
ATOM 1810 N N . ARG A 1 234 ? -30.901 -0.951 28.471 1.00 79.44 234 ARG A N 1
ATOM 1811 C CA . ARG A 1 234 ? -32.347 -0.774 28.299 1.00 79.44 234 ARG A CA 1
ATOM 1812 C C . ARG A 1 234 ? -33.058 -2.115 28.222 1.00 79.44 234 ARG A C 1
ATOM 1814 O O . ARG A 1 234 ? -34.135 -2.256 28.778 1.00 79.44 234 ARG A O 1
ATOM 1821 N N . LEU A 1 235 ? -32.469 -3.092 27.534 1.00 77.69 235 LEU A N 1
ATOM 1822 C CA . LEU A 1 235 ? -33.069 -4.415 27.374 1.00 77.69 235 LEU A CA 1
ATOM 1823 C C . LEU A 1 235 ? -33.134 -5.179 28.705 1.00 77.69 235 LEU A C 1
ATOM 1825 O O . LEU A 1 235 ? -34.137 -5.830 28.980 1.00 77.69 235 LEU A O 1
ATOM 1829 N N . SER A 1 236 ? -32.098 -5.066 29.544 1.00 76.94 236 SER A N 1
ATOM 1830 C CA . SER A 1 236 ? -32.068 -5.717 30.860 1.00 76.94 236 SER A CA 1
ATOM 1831 C C . SER A 1 236 ? -33.167 -5.209 31.798 1.00 76.94 236 SER A C 1
ATOM 1833 O O . SER A 1 236 ? -33.770 -6.005 32.504 1.00 76.94 236 SER A O 1
ATOM 1835 N N . GLU A 1 237 ? -33.505 -3.915 31.753 1.00 77.19 237 GLU A N 1
ATOM 1836 C CA . GLU A 1 237 ? -34.602 -3.353 32.561 1.00 77.19 237 GLU A CA 1
ATOM 1837 C C . GLU A 1 237 ? -35.991 -3.899 32.185 1.00 77.19 237 GLU A C 1
ATOM 1839 O O . GLU A 1 237 ? -36.901 -3.875 33.014 1.00 77.19 237 GLU A O 1
ATOM 1844 N N . TYR A 1 238 ? -36.176 -4.370 30.947 1.00 75.62 238 TYR A N 1
ATOM 1845 C CA . TYR A 1 238 ? -37.432 -4.986 30.501 1.00 75.62 238 TYR A CA 1
ATOM 1846 C C . TYR A 1 238 ? -37.525 -6.479 30.826 1.00 75.62 238 TYR A C 1
ATOM 1848 O O . TYR A 1 238 ? -38.634 -6.997 30.875 1.00 75.62 238 TYR A O 1
ATOM 1856 N N . LEU A 1 239 ? -36.393 -7.163 31.014 1.00 72.06 239 LEU A N 1
ATOM 1857 C CA . LEU A 1 239 ? -36.343 -8.603 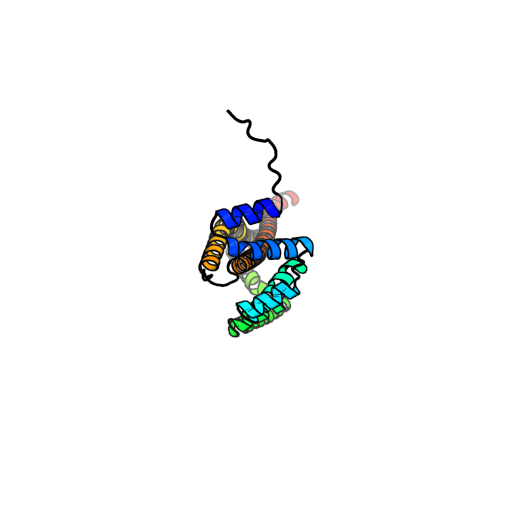31.298 1.00 72.06 239 LEU A CA 1
ATOM 1858 C C . LEU A 1 239 ? -36.390 -8.925 32.801 1.00 72.06 239 LEU A C 1
ATOM 1860 O O . LEU A 1 239 ? -36.759 -10.038 33.156 1.00 72.06 239 LEU A O 1
ATOM 1864 N N . ASP A 1 240 ? -36.050 -7.961 33.664 1.00 69.19 240 ASP A N 1
ATOM 1865 C CA . ASP A 1 240 ? -36.119 -8.080 35.132 1.00 69.19 240 ASP A CA 1
ATOM 1866 C C . ASP A 1 240 ? -37.483 -7.648 35.734 1.00 69.19 240 ASP A C 1
ATOM 1868 O O . ASP A 1 240 ? -37.626 -7.576 36.957 1.00 69.19 240 ASP A O 1
ATOM 1872 N N . LYS A 1 241 ? -38.490 -7.350 34.899 1.00 51.97 241 LYS A N 1
ATOM 1873 C CA . LYS A 1 241 ? -39.887 -7.092 35.307 1.00 51.97 241 LYS A CA 1
ATOM 1874 C C . LYS A 1 241 ? -40.779 -8.290 35.015 1.00 51.97 241 LYS A C 1
ATOM 1876 O O . LYS A 1 241 ? -41.680 -8.538 35.846 1.00 51.97 241 LYS A O 1
#

pLDDT: mean 73.37, std 11.7, range [36.62, 90.25]

Radius of gyration: 36.09 Å; chains: 1; bounding box: 71×29×115 Å

Foldseek 3Di:
DDDDDPDDDQDLVNVCVVCVVVVNNVCNVVVVVVCVCVVVPDDCDPVNVLVVQCVPDHPVSVVVVVVVCVCVPPPDDDDPVNVLVVCCVVPVVVSVVVVVVVVVVVVCVVVVVVVCVVVVVVLQVQLVVQDPDPLSSLLRSLVVQLVVLVVLLVCLPPVCVVPVVVVLVVQLVVQLVPQDPPPPPSVVSSVVSVVVSVVVSVVSNVVSVVSNVVSVVSNVVSVVSNVCSVCVVVVVVVVVD